Protein AF-A0A2E6I8J3-F1 (afdb_monomer_lite)

Structure (mmCIF, N/CA/C/O backbone):
data_AF-A0A2E6I8J3-F1
#
_entry.id   AF-A0A2E6I8J3-F1
#
loop_
_atom_site.group_PDB
_atom_site.id
_atom_site.type_symbol
_atom_site.label_atom_id
_atom_site.label_alt_id
_atom_site.label_comp_id
_atom_site.label_asym_id
_atom_site.label_entity_id
_atom_site.label_seq_id
_atom_site.pdbx_PDB_ins_code
_atom_site.Cartn_x
_atom_site.Cartn_y
_atom_site.Cartn_z
_atom_site.occupancy
_atom_site.B_iso_or_equiv
_atom_site.auth_seq_id
_atom_site.auth_comp_id
_atom_site.auth_asym_id
_atom_site.auth_atom_id
_atom_site.pdbx_PDB_model_num
ATOM 1 N N . MET A 1 1 ? -17.759 10.505 -27.354 1.00 43.69 1 MET A N 1
ATOM 2 C CA . MET A 1 1 ? -17.144 10.776 -26.036 1.00 43.69 1 MET A CA 1
ATOM 3 C C . MET A 1 1 ? -16.694 9.440 -25.475 1.00 43.69 1 MET A C 1
ATOM 5 O O . MET A 1 1 ? -17.522 8.541 -25.418 1.00 43.69 1 MET A O 1
ATOM 9 N N . SER A 1 2 ? -15.387 9.254 -25.267 1.00 48.12 2 SER A N 1
ATOM 10 C CA . SER A 1 2 ? -14.777 7.933 -25.053 1.00 48.12 2 SER A CA 1
ATOM 11 C C . SER A 1 2 ? -14.940 7.445 -23.609 1.00 48.12 2 SER A C 1
ATOM 13 O O . SER A 1 2 ? -14.874 8.239 -22.672 1.00 48.12 2 SER A O 1
ATOM 15 N N . LYS A 1 3 ? -15.122 6.127 -23.442 1.00 53.75 3 LYS A N 1
ATOM 16 C CA . LYS A 1 3 ? -15.229 5.423 -22.148 1.00 53.75 3 LYS A CA 1
ATOM 17 C C . LYS A 1 3 ? -14.105 5.764 -21.153 1.00 53.75 3 LYS A C 1
ATOM 19 O O . LYS A 1 3 ? -14.356 5.798 -19.958 1.00 53.75 3 LYS A O 1
ATOM 24 N N . GLU A 1 4 ? -12.903 6.083 -21.634 1.00 51.38 4 GLU A N 1
ATOM 25 C CA . GLU A 1 4 ? -11.747 6.444 -20.791 1.00 51.38 4 GLU A CA 1
ATOM 26 C C . GLU A 1 4 ? -11.955 7.727 -19.973 1.00 51.38 4 GLU A C 1
ATOM 28 O O . GLU A 1 4 ? -11.380 7.881 -18.898 1.00 51.38 4 GLU A O 1
ATOM 33 N N . THR A 1 5 ? -12.786 8.658 -20.458 1.00 58.03 5 THR A N 1
ATOM 34 C CA . THR A 1 5 ? -13.072 9.899 -19.713 1.00 58.03 5 THR A CA 1
ATOM 35 C C . THR A 1 5 ? -13.983 9.625 -18.511 1.00 58.03 5 THR A C 1
ATOM 37 O O . THR A 1 5 ? -13.937 10.352 -17.522 1.00 58.03 5 THR A O 1
ATOM 40 N N . ASP A 1 6 ? -14.786 8.563 -18.595 1.00 76.56 6 ASP A N 1
ATOM 41 C CA . ASP A 1 6 ? -15.760 8.170 -17.578 1.00 76.56 6 ASP A CA 1
ATOM 42 C C . ASP A 1 6 ? -15.078 7.398 -16.439 1.00 76.56 6 ASP A C 1
ATOM 44 O O . ASP A 1 6 ? -15.220 7.750 -15.271 1.00 76.56 6 ASP A O 1
ATOM 48 N N . GLU A 1 7 ? -14.222 6.425 -16.773 1.00 80.00 7 GLU A N 1
ATOM 49 C CA . GLU A 1 7 ? -13.506 5.612 -15.779 1.00 80.00 7 GLU A CA 1
ATOM 50 C C . GLU A 1 7 ? -12.568 6.452 -14.905 1.00 80.00 7 GLU A C 1
ATOM 52 O O . GLU A 1 7 ? -12.613 6.370 -13.677 1.00 80.00 7 GLU A O 1
ATOM 57 N N . LYS A 1 8 ? -11.795 7.356 -15.516 1.00 82.38 8 LYS A N 1
ATOM 58 C CA . LYS A 1 8 ? -10.971 8.317 -14.775 1.00 82.38 8 LYS A CA 1
ATOM 59 C C . LYS A 1 8 ? -11.809 9.168 -13.813 1.00 82.38 8 LYS A C 1
ATOM 61 O O . LYS A 1 8 ? -11.403 9.374 -12.671 1.00 82.38 8 LYS A O 1
ATOM 66 N N . GLY A 1 9 ? -12.950 9.684 -14.276 1.00 83.38 9 GLY A N 1
ATOM 67 C CA . GLY A 1 9 ? -13.830 10.523 -13.461 1.00 83.38 9 GLY A CA 1
ATOM 68 C C . GLY A 1 9 ? -14.374 9.775 -12.243 1.00 83.38 9 GLY A C 1
ATOM 69 O O . GLY A 1 9 ? -14.418 10.332 -11.145 1.00 83.38 9 GLY A O 1
ATOM 70 N N . VAL A 1 10 ? -14.713 8.494 -12.416 1.00 87.06 10 VAL A N 1
ATOM 71 C CA . VAL A 1 10 ? -15.111 7.607 -11.316 1.00 87.06 10 VAL A CA 1
ATOM 72 C C . VAL A 1 10 ? -13.961 7.419 -10.322 1.00 87.06 10 VAL A C 1
ATOM 74 O O . VAL A 1 10 ? -14.177 7.568 -9.118 1.00 87.06 10 VAL A O 1
ATOM 77 N N . MET A 1 11 ? -12.738 7.162 -10.793 1.00 89.12 11 MET A N 1
ATOM 78 C CA . MET A 1 11 ? -11.577 6.977 -9.913 1.00 89.12 11 MET A CA 1
ATOM 79 C C . MET A 1 11 ? -11.219 8.246 -9.124 1.00 89.12 11 MET A C 1
ATOM 81 O O . MET A 1 11 ? -11.002 8.171 -7.913 1.00 89.12 11 MET A O 1
ATOM 85 N N . ASP A 1 12 ? -11.236 9.422 -9.758 1.00 87.44 12 ASP A N 1
ATOM 86 C CA . ASP A 1 12 ? -11.015 10.711 -9.080 1.00 87.44 12 ASP A CA 1
ATOM 87 C C . ASP A 1 12 ? -12.097 10.974 -8.007 1.00 87.44 12 ASP A C 1
ATOM 89 O O . ASP A 1 12 ? -11.805 11.447 -6.898 1.00 87.44 12 ASP A O 1
ATOM 93 N N . ALA A 1 13 ? -13.354 10.620 -8.300 1.00 87.50 13 ALA A N 1
ATOM 94 C CA . ALA A 1 13 ? -14.453 10.729 -7.345 1.00 87.50 13 ALA A CA 1
ATOM 95 C C . ALA A 1 13 ? -14.270 9.791 -6.142 1.00 87.50 13 ALA A C 1
ATOM 97 O O . ALA A 1 13 ? -14.516 10.208 -5.009 1.00 87.50 13 ALA A O 1
ATOM 98 N N . LEU A 1 14 ? -13.800 8.557 -6.356 1.00 89.12 14 LEU A N 1
ATOM 99 C CA . LEU A 1 14 ? -13.495 7.606 -5.282 1.00 89.12 14 LEU A CA 1
ATOM 100 C C . LEU A 1 14 ? -12.337 8.094 -4.406 1.00 89.12 14 LEU A C 1
ATOM 102 O O . LEU A 1 14 ? -12.476 8.126 -3.182 1.00 89.12 14 LEU A O 1
ATOM 106 N N . VAL A 1 15 ? -11.236 8.548 -5.014 1.00 88.56 15 VAL A N 1
ATOM 107 C CA . VAL A 1 15 ? -10.091 9.124 -4.288 1.00 88.56 15 VAL A CA 1
ATOM 108 C C . VAL A 1 15 ? -10.538 10.282 -3.402 1.00 88.56 15 VAL A C 1
ATOM 110 O O . VAL A 1 15 ? -10.169 10.338 -2.229 1.00 88.56 15 VAL A O 1
ATOM 113 N N . THR A 1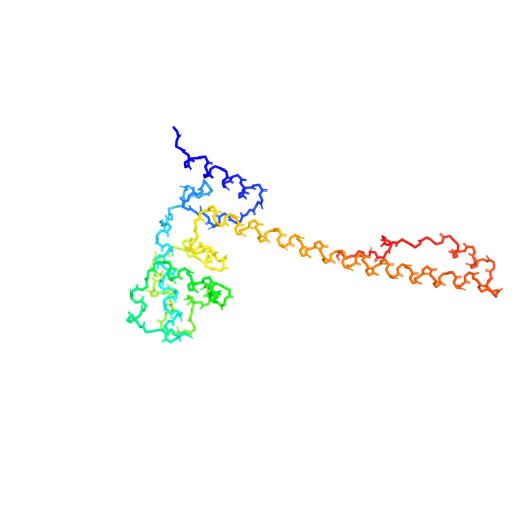 16 ? -11.383 11.170 -3.927 1.00 89.00 16 THR A N 1
ATOM 114 C CA . THR A 1 16 ? -11.915 12.303 -3.161 1.00 89.00 16 THR A CA 1
ATOM 115 C C . THR A 1 16 ? -12.856 11.849 -2.047 1.00 89.00 16 THR A C 1
ATOM 117 O O . THR A 1 16 ? -12.702 12.273 -0.903 1.00 89.00 16 THR A O 1
ATOM 120 N N . LYS A 1 17 ? -13.819 10.974 -2.358 1.00 91.19 17 LYS A N 1
ATOM 121 C CA . LYS A 1 17 ? -14.853 10.514 -1.419 1.00 91.19 17 LYS A CA 1
ATOM 122 C C . LYS A 1 17 ? -14.265 9.797 -0.206 1.00 91.19 17 LYS A C 1
ATOM 124 O O . LYS A 1 17 ? -14.766 9.978 0.899 1.00 91.19 17 LYS A O 1
ATOM 129 N N . TYR A 1 18 ? -13.228 8.991 -0.416 1.00 88.94 18 TYR A N 1
ATOM 130 C CA . TYR A 1 18 ? -12.590 8.197 0.635 1.00 88.94 18 TYR A CA 1
ATOM 131 C C . TYR A 1 18 ? -11.289 8.816 1.162 1.00 88.94 18 TYR A C 1
ATOM 133 O O . TYR A 1 18 ? -10.610 8.192 1.973 1.00 88.94 18 TYR A O 1
ATOM 141 N N . ASN A 1 19 ? -10.954 10.040 0.732 1.00 88.50 19 ASN A N 1
ATOM 142 C CA . ASN A 1 19 ? -9.732 10.755 1.110 1.00 88.50 19 ASN A CA 1
ATOM 143 C C .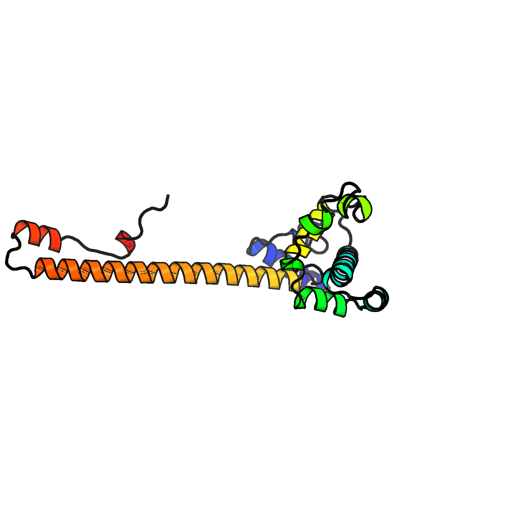 ASN A 1 19 ? -8.462 9.897 0.936 1.00 88.50 19 ASN A C 1
ATOM 145 O O . ASN A 1 19 ? -7.605 9.833 1.820 1.00 88.50 19 ASN A O 1
ATOM 149 N N . LEU A 1 20 ? -8.371 9.195 -0.196 1.00 88.31 20 LEU A N 1
ATOM 150 C CA . LEU A 1 20 ? -7.217 8.360 -0.523 1.00 88.31 20 LEU A CA 1
ATOM 151 C C . LEU A 1 20 ? -6.010 9.241 -0.869 1.00 88.31 20 LEU A C 1
ATOM 153 O O . LEU A 1 20 ? -6.162 10.381 -1.320 1.00 88.31 20 LEU A O 1
ATOM 157 N N . ASP A 1 21 ? -4.799 8.705 -0.695 1.00 84.50 21 ASP A N 1
ATOM 158 C CA . ASP A 1 21 ? -3.586 9.425 -1.079 1.00 84.50 21 ASP A CA 1
ATOM 159 C C . ASP A 1 21 ? -3.584 9.690 -2.591 1.00 84.50 21 ASP A C 1
ATOM 161 O O . ASP A 1 21 ? -3.581 8.781 -3.419 1.00 84.50 21 ASP A O 1
ATOM 165 N N . LYS A 1 22 ? -3.556 10.970 -2.960 1.00 84.25 22 LYS A N 1
ATOM 166 C CA . LYS A 1 22 ? -3.568 11.421 -4.353 1.00 84.25 22 LYS A CA 1
ATOM 167 C C . LYS A 1 22 ? -2.281 11.046 -5.091 1.00 84.25 22 LYS A C 1
ATOM 169 O O . LYS A 1 22 ? -2.269 11.089 -6.321 1.00 84.25 22 LYS A O 1
ATOM 174 N N . SER A 1 23 ? -1.203 10.707 -4.381 1.00 78.38 23 SER A N 1
ATOM 175 C CA . SER A 1 23 ? 0.075 10.269 -4.958 1.00 78.38 23 SER A CA 1
ATOM 176 C C . SER A 1 23 ? -0.030 8.941 -5.723 1.00 78.38 23 SER A C 1
ATOM 178 O O . SER A 1 23 ? 0.846 8.635 -6.535 1.00 78.38 23 SER A O 1
ATOM 180 N N . ILE A 1 24 ? -1.122 8.183 -5.547 1.00 76.69 24 ILE A N 1
ATOM 181 C CA . ILE A 1 24 ? -1.331 6.941 -6.292 1.00 76.69 24 ILE A CA 1
ATOM 182 C C . ILE A 1 24 ? -1.468 7.200 -7.799 1.00 76.69 24 ILE A C 1
ATOM 184 O O . ILE A 1 24 ? -1.011 6.374 -8.587 1.00 76.69 24 ILE A O 1
ATOM 188 N N . CYS A 1 25 ? -2.002 8.353 -8.242 1.00 71.44 25 CYS A N 1
ATOM 189 C CA . CYS A 1 25 ? -2.215 8.625 -9.678 1.00 71.44 25 CYS A CA 1
ATOM 190 C C . CYS A 1 25 ? -1.913 10.037 -10.195 1.00 71.44 25 CYS A C 1
ATOM 192 O O . CYS A 1 25 ? -2.757 10.676 -10.820 1.00 71.44 25 CYS A O 1
ATOM 194 N N . PRO A 1 26 ? -0.664 10.497 -10.075 1.00 66.88 26 PRO A N 1
ATOM 195 C CA . PRO A 1 26 ? -0.258 11.811 -10.550 1.00 66.88 26 PRO A CA 1
ATOM 196 C C . PRO A 1 26 ? -0.396 12.060 -12.055 1.00 66.88 26 PRO A C 1
ATOM 198 O O . PRO A 1 26 ? -0.519 13.208 -12.464 1.00 66.88 26 PRO A O 1
ATOM 201 N N . ASN A 1 27 ? -0.340 11.018 -12.884 1.00 68.38 27 ASN A N 1
ATOM 202 C CA . ASN A 1 27 ? -0.308 11.182 -14.342 1.00 68.38 27 ASN A CA 1
ATOM 203 C C . ASN A 1 27 ? -1.691 11.152 -14.992 1.00 68.38 27 ASN A C 1
ATOM 205 O O . ASN A 1 27 ? -1.877 11.713 -16.069 1.00 68.38 27 ASN A O 1
ATOM 209 N N . TYR A 1 28 ? -2.652 10.503 -14.334 1.00 69.75 28 TYR A N 1
ATOM 210 C CA . TYR A 1 28 ? -4.006 10.329 -14.851 1.00 69.75 28 TYR A CA 1
ATOM 211 C C . TYR A 1 28 ? -5.027 11.181 -14.101 1.00 69.75 28 TYR A C 1
ATOM 213 O O . TYR A 1 28 ? -5.984 11.628 -14.724 1.00 69.75 28 TYR A O 1
ATOM 221 N N . SER A 1 29 ? -4.816 11.472 -12.815 1.00 73.81 29 SER A N 1
ATOM 222 C CA . SER A 1 29 ? -5.778 12.193 -11.977 1.00 73.81 29 SER A CA 1
ATOM 223 C C . SER A 1 29 ? -5.833 13.693 -12.264 1.00 73.81 29 SER A C 1
ATOM 225 O O . SER A 1 29 ? -4.812 14.357 -12.479 1.00 73.81 29 SER A O 1
ATOM 227 N N . ASP A 1 30 ? -7.032 14.270 -12.162 1.00 75.88 30 ASP A N 1
ATOM 228 C CA . ASP A 1 30 ? -7.219 15.722 -12.174 1.00 75.88 30 ASP A CA 1
ATOM 229 C C . ASP A 1 30 ? -6.549 16.430 -10.989 1.00 75.88 30 ASP A C 1
ATOM 231 O O . ASP A 1 30 ? -6.224 17.617 -11.081 1.00 75.88 30 ASP A O 1
ATOM 235 N N . HIS A 1 31 ? -6.256 15.702 -9.909 1.00 72.12 31 HIS A N 1
ATOM 236 C CA . HIS A 1 31 ? -5.567 16.221 -8.730 1.00 72.12 31 HIS A CA 1
ATOM 237 C C . HIS A 1 31 ? -4.128 16.691 -9.006 1.00 72.12 31 HIS A C 1
ATOM 239 O O . HIS A 1 31 ? -3.567 17.434 -8.198 1.00 72.12 31 HIS A O 1
ATOM 245 N N . TRP A 1 32 ? -3.537 16.294 -10.139 1.00 73.56 32 TRP A N 1
ATOM 246 C CA . TRP A 1 32 ? -2.134 16.556 -10.474 1.00 73.56 32 TRP A CA 1
ATOM 247 C C . TRP A 1 32 ? -1.927 17.184 -11.859 1.00 73.56 32 TRP A C 1
ATOM 249 O O . TRP A 1 32 ? -0.788 17.302 -12.300 1.00 73.56 32 TRP A O 1
ATOM 259 N N . LYS A 1 33 ? -2.985 17.699 -12.507 1.00 64.69 33 LYS A N 1
ATOM 260 C CA . LYS A 1 33 ? -2.962 18.328 -13.852 1.00 64.69 33 LYS A CA 1
ATOM 261 C C . LYS A 1 33 ? -1.839 19.350 -14.107 1.00 64.69 33 LYS A C 1
ATOM 263 O O . LYS A 1 33 ? -1.425 19.526 -15.247 1.00 64.69 33 LYS A O 1
ATOM 268 N N . ASN A 1 34 ? -1.336 20.016 -13.064 1.00 62.31 34 ASN A N 1
ATOM 269 C CA . ASN A 1 34 ? -0.272 21.028 -13.164 1.00 62.31 34 ASN A CA 1
ATOM 270 C C . ASN A 1 34 ? 1.115 20.524 -12.731 1.00 62.31 34 ASN A C 1
ATOM 272 O O . ASN A 1 34 ? 2.106 21.255 -12.802 1.00 62.31 34 ASN A O 1
ATOM 276 N N . ALA A 1 35 ? 1.208 19.291 -12.245 1.00 64.06 35 ALA A N 1
ATOM 277 C CA . ALA A 1 35 ? 2.466 18.665 -11.908 1.00 64.06 35 ALA A CA 1
ATOM 278 C C . ALA A 1 35 ? 3.024 18.037 -13.184 1.00 64.06 35 ALA A C 1
ATOM 280 O O . ALA A 1 35 ? 2.533 17.016 -13.644 1.00 64.06 35 ALA A O 1
ATOM 281 N N . ARG A 1 36 ? 4.046 18.658 -13.780 1.00 67.50 36 ARG A N 1
ATOM 282 C CA . ARG A 1 36 ? 4.809 18.069 -14.890 1.00 67.50 36 ARG A CA 1
ATOM 283 C C . ARG A 1 36 ? 5.545 16.817 -14.396 1.00 67.50 36 ARG A C 1
ATOM 285 O O . ARG A 1 36 ? 6.722 16.890 -14.049 1.00 67.50 36 ARG A O 1
ATOM 292 N N . LEU A 1 37 ? 4.828 15.707 -14.276 1.00 76.00 37 LEU A N 1
ATOM 293 C CA . LEU A 1 37 ? 5.347 14.414 -13.857 1.00 76.00 37 LEU A CA 1
ATOM 294 C C . LEU A 1 37 ? 5.568 13.525 -15.076 1.00 76.00 37 LEU A C 1
ATOM 296 O O . LEU A 1 37 ? 4.893 13.644 -16.098 1.00 76.00 37 LEU A O 1
ATOM 300 N N . SER A 1 38 ? 6.597 12.689 -14.979 1.00 74.31 38 SER A N 1
ATOM 301 C CA . SER A 1 38 ? 6.931 11.709 -16.007 1.00 74.31 38 SER A CA 1
ATOM 302 C C . SER A 1 38 ? 5.812 10.678 -16.134 1.00 74.31 38 SER A C 1
ATOM 304 O O . SER A 1 38 ? 5.191 10.348 -15.130 1.00 74.31 38 SER A O 1
ATOM 306 N N . SER A 1 39 ? 5.601 10.123 -17.329 1.00 81.06 39 SER A N 1
ATOM 307 C CA . SER A 1 39 ? 4.585 9.088 -17.575 1.00 81.06 39 SER A CA 1
ATOM 308 C C . SER A 1 39 ? 4.747 7.854 -16.675 1.00 81.06 39 SER A C 1
ATOM 310 O O . SER A 1 39 ? 5.832 7.593 -16.153 1.00 81.06 39 SER A O 1
ATOM 312 N N . ASP A 1 40 ? 3.678 7.058 -16.533 1.00 82.81 40 ASP A N 1
ATOM 313 C CA . ASP A 1 40 ? 3.701 5.801 -15.761 1.00 82.81 40 ASP A CA 1
ATOM 314 C C . ASP A 1 40 ? 4.802 4.840 -16.243 1.00 82.81 40 ASP A C 1
ATOM 316 O O . ASP A 1 40 ? 5.490 4.247 -15.422 1.00 82.81 40 ASP A O 1
ATOM 320 N N . MET A 1 41 ? 5.110 4.849 -17.543 1.00 86.06 41 MET A N 1
ATOM 321 C CA . MET A 1 41 ? 6.229 4.101 -18.126 1.00 86.06 41 MET A CA 1
ATOM 322 C C . MET A 1 41 ? 7.592 4.418 -17.484 1.00 86.06 41 MET A C 1
ATOM 324 O O . MET A 1 41 ? 8.452 3.544 -17.389 1.00 86.06 41 MET A O 1
ATOM 328 N N . MET A 1 42 ? 7.818 5.658 -17.033 1.00 89.50 42 MET A N 1
ATOM 329 C CA . MET A 1 42 ? 9.063 6.007 -16.341 1.00 89.50 42 MET A CA 1
ATOM 330 C C . MET A 1 42 ? 9.111 5.436 -14.924 1.00 89.50 42 MET A C 1
ATOM 332 O O . MET A 1 42 ? 10.178 5.003 -14.488 1.00 89.50 42 MET A O 1
ATOM 336 N N . PHE A 1 43 ? 7.969 5.397 -14.233 1.00 91.00 43 PHE A N 1
ATOM 337 C CA . PHE A 1 43 ? 7.863 4.751 -12.926 1.00 91.00 43 PHE A CA 1
ATOM 338 C C . PHE A 1 43 ? 8.078 3.238 -13.050 1.00 91.00 43 PHE A C 1
ATOM 340 O O . PHE A 1 43 ? 8.847 2.678 -12.271 1.00 91.00 43 PHE A O 1
ATOM 347 N N . ASP A 1 44 ? 7.502 2.606 -14.075 1.00 91.75 44 ASP A N 1
ATOM 348 C CA . ASP A 1 44 ? 7.705 1.186 -14.382 1.00 91.75 44 ASP A CA 1
ATOM 349 C C . ASP A 1 44 ? 9.170 0.870 -14.682 1.00 91.75 44 ASP A C 1
ATOM 351 O O . ASP A 1 44 ? 9.714 -0.117 -14.188 1.00 91.75 44 ASP A O 1
ATOM 355 N N . HIS A 1 45 ? 9.832 1.718 -15.473 1.00 93.44 45 HIS A N 1
ATOM 356 C CA . HIS A 1 45 ? 11.246 1.568 -15.796 1.00 93.44 45 HIS A CA 1
ATOM 357 C C . HIS A 1 45 ? 12.128 1.643 -14.542 1.00 93.44 45 HIS A C 1
ATOM 359 O O . HIS A 1 45 ? 12.959 0.763 -14.304 1.00 93.44 45 HIS A O 1
ATOM 365 N N . ASP A 1 46 ? 11.947 2.684 -13.724 1.00 94.38 46 ASP A N 1
ATOM 366 C CA . ASP A 1 46 ? 12.740 2.866 -12.507 1.00 94.38 46 ASP A CA 1
ATOM 367 C C . ASP A 1 46 ? 12.436 1.772 -11.472 1.00 94.38 46 ASP A C 1
ATOM 369 O O . ASP A 1 46 ? 13.347 1.267 -10.812 1.00 94.38 46 ASP A O 1
ATOM 373 N N . GLY A 1 47 ? 11.182 1.326 -11.395 1.00 94.75 47 GLY A N 1
ATOM 374 C CA . GLY A 1 47 ? 10.778 0.180 -10.594 1.00 94.75 47 GLY A CA 1
ATOM 375 C C . GLY A 1 47 ? 11.427 -1.124 -11.040 1.00 94.75 47 GLY A C 1
ATOM 376 O O . GLY A 1 47 ? 11.982 -1.858 -10.221 1.00 94.75 47 GLY A O 1
ATOM 377 N N . ALA A 1 48 ? 11.422 -1.398 -12.344 1.00 96.12 48 ALA A N 1
ATOM 378 C CA . ALA A 1 48 ? 12.052 -2.575 -12.929 1.00 96.12 48 ALA A CA 1
ATOM 379 C C . ALA A 1 48 ? 13.554 -2.629 -12.635 1.00 96.12 48 ALA A C 1
ATOM 381 O O . ALA A 1 48 ? 14.082 -3.693 -12.302 1.00 96.12 48 ALA A O 1
ATOM 382 N N . PHE A 1 49 ? 14.241 -1.489 -12.717 1.00 95.56 49 PHE A N 1
ATOM 383 C CA . PHE A 1 49 ? 15.647 -1.391 -12.342 1.00 95.56 49 PHE A CA 1
ATOM 384 C C . PHE A 1 49 ? 15.875 -1.793 -10.877 1.00 95.56 49 PHE A C 1
ATOM 386 O O . PHE A 1 49 ? 16.734 -2.636 -10.596 1.00 95.56 49 PHE A O 1
ATOM 393 N N . LEU A 1 50 ? 15.090 -1.239 -9.947 1.00 95.19 50 LEU A N 1
ATOM 394 C CA . LEU A 1 50 ? 15.209 -1.538 -8.518 1.00 95.19 50 LEU A CA 1
ATOM 395 C C . LEU A 1 50 ? 14.921 -3.012 -8.213 1.00 95.19 50 LEU A C 1
ATOM 397 O O . LEU A 1 50 ? 15.700 -3.654 -7.507 1.00 95.19 50 LEU A O 1
ATOM 401 N N . VAL A 1 51 ? 13.862 -3.579 -8.798 1.00 96.50 51 VAL A N 1
ATOM 402 C CA . VAL A 1 51 ? 13.516 -4.999 -8.633 1.00 96.50 51 VAL A CA 1
ATOM 403 C C . VAL A 1 51 ? 14.638 -5.903 -9.132 1.00 96.50 51 VAL A C 1
ATOM 405 O O . VAL A 1 51 ? 15.060 -6.802 -8.407 1.00 96.50 51 VAL A O 1
ATOM 408 N N . LYS A 1 52 ? 15.180 -5.650 -10.331 1.00 96.06 52 LYS A N 1
ATOM 409 C CA . LYS A 1 52 ? 16.295 -6.442 -10.878 1.00 96.06 52 LYS A CA 1
ATOM 410 C C . LYS A 1 52 ? 17.543 -6.333 -10.004 1.00 96.06 52 LYS A C 1
ATOM 412 O O . LYS A 1 52 ? 18.215 -7.335 -9.769 1.00 96.06 52 LYS A O 1
ATOM 417 N N . ARG A 1 53 ? 17.837 -5.146 -9.467 1.00 93.31 53 ARG A N 1
ATOM 418 C CA . ARG A 1 53 ? 18.953 -4.949 -8.532 1.00 93.31 53 ARG A CA 1
ATOM 419 C C . ARG A 1 53 ? 18.781 -5.784 -7.259 1.00 93.31 53 ARG A C 1
ATOM 421 O O . ARG A 1 53 ? 19.736 -6.436 -6.846 1.00 93.31 53 ARG A O 1
ATOM 428 N N . ILE A 1 54 ? 17.587 -5.788 -6.665 1.00 94.38 54 ILE A N 1
ATOM 429 C CA . ILE A 1 54 ? 17.274 -6.590 -5.469 1.00 94.38 54 ILE A CA 1
ATOM 430 C C . ILE A 1 54 ? 17.353 -8.086 -5.791 1.00 94.38 54 ILE A C 1
ATOM 432 O O . ILE A 1 54 ? 18.001 -8.837 -5.069 1.00 94.38 54 ILE A O 1
ATOM 436 N N . ALA A 1 55 ? 16.774 -8.517 -6.913 1.00 95.94 55 ALA A N 1
ATOM 437 C CA . ALA A 1 55 ? 16.826 -9.905 -7.362 1.00 95.94 55 ALA A CA 1
ATOM 438 C C . ALA A 1 55 ? 18.272 -10.398 -7.563 1.00 95.94 55 ALA A C 1
ATOM 440 O O . ALA A 1 55 ? 18.611 -11.516 -7.172 1.00 95.94 55 ALA A O 1
ATOM 441 N N . ASN A 1 56 ? 19.147 -9.562 -8.128 1.00 95.69 56 ASN A N 1
ATOM 442 C CA . ASN A 1 56 ? 20.562 -9.895 -8.273 1.00 95.69 56 ASN A CA 1
ATOM 443 C C . ASN A 1 56 ? 21.274 -9.995 -6.919 1.00 95.69 56 ASN A C 1
ATOM 445 O O . ASN A 1 56 ? 21.963 -10.980 -6.663 1.00 95.69 56 ASN A O 1
ATOM 449 N N . LYS A 1 57 ? 21.105 -8.979 -6.067 1.00 91.62 57 LYS A N 1
ATOM 450 C CA . LYS A 1 57 ? 21.860 -8.836 -4.820 1.00 91.62 57 LYS A CA 1
ATOM 451 C C . LYS A 1 57 ? 21.431 -9.842 -3.750 1.00 91.62 57 LYS A C 1
ATOM 453 O O . LYS A 1 57 ? 22.287 -10.442 -3.109 1.00 91.62 57 LYS A O 1
ATOM 458 N N . ASP A 1 58 ? 20.126 -10.037 -3.592 1.00 94.06 58 ASP A N 1
ATOM 459 C CA . ASP A 1 58 ? 19.565 -10.722 -2.424 1.00 94.06 58 ASP A CA 1
ATOM 460 C C . ASP A 1 58 ? 18.973 -12.096 -2.775 1.00 94.06 58 ASP A C 1
ATOM 462 O O . ASP A 1 58 ? 18.830 -12.947 -1.900 1.00 94.06 58 ASP A O 1
ATOM 466 N N . PHE A 1 59 ? 18.678 -12.348 -4.057 1.00 94.25 59 PHE A N 1
ATOM 467 C CA . PHE A 1 59 ? 18.127 -13.622 -4.546 1.00 94.25 59 PHE A CA 1
ATOM 468 C C . PHE A 1 59 ? 19.074 -14.371 -5.498 1.00 94.25 59 PHE A C 1
ATOM 470 O O . PHE A 1 59 ? 18.702 -15.404 -6.053 1.00 94.25 59 PHE A O 1
ATOM 477 N N . GLY A 1 60 ? 20.296 -13.863 -5.701 1.00 93.75 60 GLY A N 1
ATOM 478 C CA . GLY A 1 60 ? 21.340 -14.528 -6.488 1.00 93.75 60 GLY A CA 1
ATOM 479 C C . GLY A 1 60 ? 21.036 -14.656 -7.984 1.00 93.75 60 GLY A C 1
ATOM 480 O O . GLY A 1 60 ? 21.656 -15.470 -8.669 1.00 93.75 60 GLY A O 1
ATOM 481 N N . LYS A 1 61 ? 20.083 -13.877 -8.509 1.00 96.06 61 LYS A N 1
ATOM 482 C CA . LYS A 1 61 ? 19.694 -13.917 -9.924 1.00 96.06 61 LYS A CA 1
ATOM 483 C C . LYS A 1 61 ? 20.793 -13.342 -10.807 1.00 96.06 61 LYS A C 1
ATOM 485 O O . LYS A 1 61 ? 21.311 -12.259 -10.544 1.00 96.06 61 LYS A O 1
ATOM 490 N N . SER A 1 62 ? 21.162 -14.045 -11.873 1.00 96.12 62 SER A N 1
ATOM 491 C CA . SER A 1 62 ? 22.241 -13.579 -12.752 1.00 96.12 62 SER A CA 1
ATOM 492 C C . SER A 1 62 ? 21.788 -12.408 -13.634 1.00 96.12 62 SER A C 1
ATOM 494 O O . SER A 1 62 ? 20.630 -12.331 -14.036 1.00 96.12 62 SER A O 1
ATOM 496 N N . ASN A 1 63 ? 22.707 -11.518 -14.022 1.00 93.75 63 ASN A N 1
ATOM 497 C CA . ASN A 1 63 ? 22.381 -10.428 -14.955 1.00 93.75 63 ASN A CA 1
ATOM 498 C C . ASN A 1 63 ? 21.875 -10.937 -16.318 1.00 93.75 63 ASN A C 1
ATOM 500 O O . ASN A 1 63 ? 21.073 -10.264 -16.961 1.00 93.75 63 ASN A O 1
ATOM 504 N N . ALA A 1 64 ? 22.338 -12.113 -16.758 1.00 95.69 64 ALA A N 1
ATOM 505 C CA . ALA A 1 64 ? 21.879 -12.735 -17.998 1.00 95.69 64 ALA A CA 1
ATOM 506 C C . ALA A 1 64 ? 20.400 -13.148 -17.907 1.00 95.69 64 ALA A C 1
ATOM 508 O O . ALA A 1 64 ? 19.639 -12.871 -18.829 1.00 95.69 64 ALA A O 1
ATOM 509 N N . GLU A 1 65 ? 19.992 -13.728 -16.775 1.00 96.12 65 GLU A N 1
ATOM 510 C CA . GLU A 1 65 ? 18.595 -14.072 -16.482 1.00 96.12 65 GLU A CA 1
ATOM 511 C C . GLU A 1 65 ? 17.723 -12.813 -16.381 1.00 96.12 65 GLU A C 1
ATOM 513 O O . GLU A 1 65 ? 16.707 -12.689 -17.058 1.00 96.12 65 GLU A O 1
ATOM 518 N N . LEU A 1 66 ? 18.163 -11.819 -15.608 1.00 95.31 66 LEU A N 1
ATOM 519 C CA . LEU A 1 66 ? 17.394 -10.592 -15.380 1.00 95.31 66 LEU A CA 1
ATOM 520 C C . LEU A 1 66 ? 17.230 -9.737 -16.642 1.00 95.31 66 LEU A C 1
ATOM 522 O O . LEU A 1 66 ? 16.290 -8.944 -16.740 1.00 95.31 66 LEU A O 1
ATOM 526 N N . ARG A 1 67 ? 18.140 -9.850 -17.616 1.00 94.06 67 ARG A N 1
ATOM 527 C CA . ARG A 1 67 ? 18.065 -9.092 -18.872 1.00 94.06 67 ARG A CA 1
ATOM 528 C C . ARG A 1 67 ? 16.856 -9.499 -19.713 1.00 94.06 67 ARG A C 1
ATOM 530 O O . ARG A 1 67 ? 16.301 -8.629 -20.377 1.00 94.06 67 ARG A O 1
ATOM 537 N N . VAL A 1 68 ? 16.466 -10.771 -19.681 1.00 95.69 68 VAL A N 1
ATOM 538 C CA . VAL A 1 68 ? 15.362 -11.295 -20.503 1.00 95.69 68 VAL A CA 1
ATOM 539 C C . VAL A 1 68 ? 14.007 -11.241 -19.808 1.00 95.69 68 VAL A C 1
ATOM 541 O O . VAL A 1 68 ? 13.005 -11.493 -20.465 1.00 95.69 68 VAL A O 1
ATOM 544 N N . TRP A 1 69 ? 13.965 -10.864 -18.524 1.00 96.56 69 TRP A N 1
ATOM 545 C CA . TRP A 1 69 ? 12.704 -10.682 -17.813 1.00 96.56 69 TRP A CA 1
ATOM 546 C C . TRP A 1 69 ? 11.806 -9.661 -18.506 1.00 96.56 69 TRP A C 1
ATOM 548 O O . TRP A 1 69 ? 12.175 -8.487 -18.666 1.00 96.56 69 TRP A O 1
ATOM 558 N N . SER A 1 70 ? 10.614 -10.135 -18.843 1.00 95.81 70 SER A N 1
ATOM 559 C CA . SER A 1 70 ? 9.453 -9.359 -19.244 1.00 95.81 70 SER A CA 1
ATOM 560 C C . SER A 1 70 ? 8.951 -8.472 -18.102 1.00 95.81 70 SER A C 1
ATOM 562 O O . SER A 1 70 ? 9.323 -8.623 -16.936 1.00 95.81 70 SER A O 1
ATOM 564 N N . HIS A 1 71 ? 8.084 -7.519 -18.442 1.00 92.00 71 HIS A N 1
ATOM 565 C CA . HIS A 1 71 ? 7.443 -6.667 -17.444 1.00 92.00 71 HIS A CA 1
ATOM 566 C C . HIS A 1 71 ? 6.564 -7.476 -16.475 1.00 92.00 71 HIS A C 1
ATOM 568 O O . HIS A 1 71 ? 6.564 -7.206 -15.276 1.00 92.00 71 HIS A O 1
ATOM 574 N N . GLU A 1 72 ? 5.881 -8.504 -16.979 1.00 94.06 72 GLU A N 1
ATOM 575 C CA . GLU A 1 72 ? 5.055 -9.406 -16.172 1.00 94.06 72 GLU A CA 1
ATOM 576 C C . GLU A 1 72 ? 5.902 -10.168 -15.149 1.00 94.06 72 GLU A C 1
ATOM 578 O O . GLU A 1 72 ? 5.582 -10.139 -13.968 1.00 94.06 72 GLU A O 1
ATOM 583 N N . GLU A 1 73 ? 7.046 -10.733 -15.549 1.00 96.62 73 GLU A N 1
ATOM 584 C CA . GLU A 1 73 ? 7.950 -11.425 -14.614 1.00 96.62 73 GLU A CA 1
ATOM 585 C C . GLU A 1 73 ? 8.482 -10.497 -13.514 1.00 96.62 73 GLU A C 1
ATOM 587 O O . GLU A 1 73 ? 8.625 -10.904 -12.362 1.00 96.62 73 GLU A O 1
ATOM 592 N N . ILE A 1 74 ? 8.759 -9.234 -13.847 1.00 96.38 74 ILE A N 1
ATOM 593 C CA . ILE A 1 74 ? 9.210 -8.228 -12.877 1.00 96.38 74 ILE A CA 1
ATOM 594 C C . ILE A 1 74 ? 8.094 -7.906 -11.881 1.00 96.38 74 ILE A C 1
ATOM 596 O O . ILE A 1 74 ? 8.349 -7.867 -10.673 1.00 96.38 74 ILE A O 1
ATOM 600 N N . ARG A 1 75 ? 6.869 -7.685 -12.373 1.00 94.38 75 ARG A N 1
ATOM 601 C CA . ARG A 1 75 ? 5.689 -7.438 -11.537 1.00 94.38 75 ARG A CA 1
ATOM 602 C C . ARG A 1 75 ? 5.421 -8.623 -10.618 1.00 94.38 75 ARG A C 1
ATOM 604 O O . ARG A 1 75 ? 5.269 -8.432 -9.412 1.00 94.38 75 ARG A O 1
ATOM 611 N N . ASP A 1 76 ? 5.413 -9.828 -11.171 1.00 94.94 76 ASP A N 1
ATOM 612 C CA . ASP A 1 76 ? 5.148 -11.056 -10.432 1.00 94.94 76 ASP A CA 1
ATOM 613 C C . ASP A 1 76 ? 6.220 -11.274 -9.365 1.00 94.94 76 ASP A C 1
ATOM 615 O O . ASP A 1 76 ? 5.905 -11.606 -8.225 1.00 94.94 76 ASP A O 1
ATOM 619 N N . PHE A 1 77 ? 7.492 -11.015 -9.680 1.00 95.75 77 PHE A N 1
ATOM 620 C CA . PHE A 1 77 ? 8.562 -11.063 -8.689 1.00 95.75 77 PHE A CA 1
ATOM 621 C C . PHE A 1 77 ? 8.341 -10.033 -7.571 1.00 95.75 77 PHE A C 1
ATOM 623 O O . PHE A 1 77 ? 8.436 -10.362 -6.388 1.00 95.75 77 PHE A O 1
ATOM 630 N N . TYR A 1 78 ? 8.005 -8.792 -7.923 1.00 94.75 78 TYR A N 1
ATOM 631 C CA . TYR A 1 78 ? 7.743 -7.729 -6.956 1.00 94.75 78 TYR A CA 1
ATOM 632 C C . TYR A 1 78 ? 6.591 -8.074 -5.998 1.00 94.75 78 TYR A C 1
ATOM 634 O O . TYR A 1 78 ? 6.737 -7.913 -4.782 1.00 94.75 78 TYR A O 1
ATOM 642 N N . GLN A 1 79 ? 5.482 -8.598 -6.526 1.00 91.00 79 GLN A N 1
ATOM 643 C CA . GLN A 1 79 ? 4.294 -8.961 -5.751 1.00 91.00 79 GLN A CA 1
ATOM 644 C C . GLN A 1 79 ? 4.510 -10.239 -4.926 1.00 91.00 79 GLN A C 1
ATOM 646 O O . GLN A 1 79 ? 4.301 -10.229 -3.712 1.00 91.00 79 GLN A O 1
ATOM 651 N N . ASN A 1 80 ? 4.996 -11.320 -5.544 1.00 93.50 80 ASN A N 1
ATOM 652 C CA . ASN A 1 80 ? 5.133 -12.627 -4.891 1.00 93.50 80 ASN A CA 1
ATOM 653 C C . ASN A 1 80 ? 6.169 -12.614 -3.763 1.00 93.50 80 ASN A C 1
ATOM 655 O O . ASN A 1 80 ? 5.977 -13.252 -2.728 1.00 93.50 80 ASN A O 1
ATOM 659 N N . PHE A 1 81 ? 7.261 -11.863 -3.931 1.00 92.25 81 PHE A N 1
ATOM 660 C CA . PHE A 1 81 ? 8.277 -11.726 -2.887 1.00 92.25 81 PHE A CA 1
ATOM 661 C C . PHE A 1 81 ? 8.000 -10.578 -1.916 1.00 92.25 81 PHE A C 1
ATOM 663 O O . PHE A 1 81 ? 8.768 -10.424 -0.958 1.00 92.25 81 PHE A O 1
ATOM 670 N N . LYS A 1 82 ? 6.903 -9.830 -2.122 1.00 90.88 82 LYS A N 1
ATOM 671 C CA . LYS A 1 82 ? 6.492 -8.662 -1.332 1.00 90.88 82 LYS A CA 1
ATOM 672 C C . LYS A 1 82 ? 7.617 -7.641 -1.193 1.00 90.88 82 LYS A C 1
ATOM 674 O O . LYS A 1 82 ? 7.969 -7.213 -0.095 1.00 90.88 82 LYS A O 1
ATOM 679 N N . ILE A 1 83 ? 8.230 -7.295 -2.321 1.00 93.00 83 ILE A N 1
ATOM 680 C CA . ILE A 1 83 ? 9.444 -6.478 -2.352 1.00 93.00 83 ILE A CA 1
ATOM 681 C C . ILE A 1 83 ? 9.203 -5.098 -1.720 1.00 93.00 83 ILE A C 1
ATOM 683 O O . ILE A 1 83 ? 10.018 -4.676 -0.905 1.00 93.00 83 ILE A O 1
ATOM 687 N N . GLY A 1 84 ? 8.069 -4.447 -2.003 1.00 87.38 84 GLY A N 1
ATOM 688 C CA . GLY A 1 84 ? 7.712 -3.156 -1.392 1.00 87.38 84 GLY A CA 1
ATOM 689 C C . GLY A 1 84 ? 7.507 -3.201 0.130 1.00 87.38 84 GLY A C 1
ATOM 690 O O . GLY A 1 84 ? 7.757 -2.212 0.802 1.00 87.38 84 GLY A O 1
ATOM 691 N N . GLU A 1 85 ? 7.119 -4.352 0.696 1.00 89.12 85 GLU A N 1
ATOM 692 C CA . GLU A 1 85 ? 6.985 -4.518 2.156 1.00 89.12 85 GLU A CA 1
ATOM 693 C C . GLU A 1 85 ? 8.340 -4.777 2.836 1.00 89.12 85 GLU A C 1
ATOM 695 O O . GLU A 1 85 ? 8.546 -4.405 3.989 1.00 89.12 85 GLU A O 1
ATOM 700 N N . LYS A 1 86 ? 9.265 -5.451 2.140 1.00 90.25 86 LYS A N 1
ATOM 701 C CA . LYS A 1 86 ? 10.570 -5.857 2.693 1.00 90.25 86 LYS A CA 1
ATOM 702 C C . LYS A 1 86 ? 11.651 -4.796 2.547 1.00 90.25 86 LYS A C 1
ATOM 704 O O . LYS A 1 86 ? 12.570 -4.749 3.361 1.00 90.25 86 LYS A O 1
ATOM 709 N N . TYR A 1 87 ? 11.571 -3.993 1.495 1.00 90.75 87 TYR A N 1
ATOM 710 C CA . TYR A 1 87 ? 12.576 -3.002 1.152 1.00 90.75 87 TYR A CA 1
ATOM 711 C C . TYR A 1 87 ? 11.899 -1.648 1.041 1.00 90.75 87 TYR A C 1
ATOM 713 O O . TYR A 1 87 ? 11.285 -1.372 0.016 1.00 90.75 87 TYR A O 1
ATOM 721 N N . SER A 1 88 ? 12.025 -0.803 2.062 1.00 91.94 88 SER A N 1
ATOM 722 C CA . SER A 1 88 ? 11.524 0.566 1.965 1.00 91.94 88 SER A CA 1
ATOM 723 C C . SER A 1 88 ? 12.305 1.340 0.908 1.00 91.94 88 SER A C 1
ATOM 725 O O . SER A 1 88 ? 13.532 1.216 0.783 1.00 91.94 88 SER A O 1
ATOM 727 N N . PHE A 1 89 ? 11.598 2.159 0.139 1.00 91.88 89 PHE A N 1
ATOM 728 C CA . PHE A 1 89 ? 12.196 2.929 -0.938 1.00 91.88 89 PHE A CA 1
ATOM 729 C C . PHE A 1 89 ? 13.286 3.874 -0.422 1.00 91.88 89 PHE A C 1
ATOM 731 O O . PHE A 1 89 ? 14.389 3.869 -0.969 1.00 91.88 89 PHE A O 1
ATOM 738 N N . GLY A 1 90 ? 13.026 4.607 0.668 1.00 87.75 90 GLY A N 1
ATOM 739 C CA . GLY A 1 90 ? 14.007 5.500 1.294 1.00 87.75 90 GLY A CA 1
ATOM 740 C C . GLY A 1 90 ? 15.329 4.794 1.610 1.00 87.75 90 GLY A C 1
ATOM 741 O O . GLY A 1 90 ? 16.393 5.226 1.169 1.00 87.75 90 GLY A O 1
ATOM 742 N N . THR A 1 91 ? 15.276 3.626 2.256 1.00 86.19 91 THR A N 1
ATOM 743 C CA . THR A 1 91 ? 16.484 2.849 2.580 1.00 86.19 91 THR A CA 1
ATOM 744 C C . THR A 1 91 ? 17.187 2.308 1.335 1.00 86.19 91 THR A C 1
ATOM 746 O O . THR A 1 91 ? 18.420 2.253 1.299 1.00 86.19 91 THR A O 1
ATOM 749 N N . LEU A 1 92 ? 16.436 1.932 0.293 1.00 86.69 92 LEU A N 1
ATOM 750 C CA . LEU A 1 92 ? 17.021 1.505 -0.978 1.00 86.69 92 LEU A CA 1
ATOM 751 C C . LEU A 1 92 ? 17.832 2.623 -1.631 1.00 86.69 92 LEU A C 1
ATOM 753 O O . LEU A 1 92 ? 18.906 2.346 -2.176 1.00 86.69 92 LEU A O 1
ATOM 757 N N . ILE A 1 93 ? 17.326 3.860 -1.602 1.00 87.06 93 ILE A N 1
ATOM 758 C CA . ILE A 1 93 ? 17.932 4.957 -2.355 1.00 87.06 93 ILE A CA 1
ATOM 759 C C . ILE A 1 93 ? 19.004 5.734 -1.594 1.00 87.06 93 ILE A C 1
ATOM 761 O O . ILE A 1 93 ? 19.957 6.192 -2.229 1.00 87.06 93 ILE A O 1
ATOM 765 N N . GLU A 1 94 ? 18.876 5.850 -0.272 1.00 80.50 94 GLU A N 1
ATOM 766 C CA . GLU A 1 94 ? 19.770 6.656 0.567 1.00 80.50 94 GLU A CA 1
ATOM 767 C C . GLU A 1 94 ? 21.106 5.976 0.869 1.00 80.50 94 GLU A C 1
ATOM 769 O O . GLU A 1 94 ? 22.070 6.688 1.091 1.00 80.50 94 GLU A O 1
ATOM 774 N N . GLY A 1 95 ? 21.174 4.635 0.825 1.00 63.09 95 GLY A N 1
ATOM 775 C CA . GLY A 1 95 ? 22.385 3.799 0.873 1.00 63.09 95 GLY A CA 1
ATOM 776 C C . GLY A 1 95 ? 23.568 4.295 1.732 1.00 63.09 95 GLY A C 1
ATOM 777 O O . GLY A 1 95 ? 24.270 5.213 1.341 1.00 63.09 95 GLY A O 1
ATOM 778 N N . ASN A 1 96 ? 23.897 3.568 2.809 1.00 53.84 96 ASN A N 1
ATOM 779 C CA . ASN A 1 96 ? 24.977 3.797 3.805 1.00 53.84 96 ASN A CA 1
ATOM 780 C C . ASN A 1 96 ? 26.440 4.028 3.319 1.00 53.84 96 ASN A C 1
ATOM 782 O O . ASN A 1 96 ? 27.370 3.872 4.110 1.00 53.84 96 ASN A O 1
ATOM 786 N N . ASN A 1 97 ? 26.708 4.380 2.063 1.00 50.69 97 ASN A N 1
ATOM 787 C CA . ASN A 1 97 ? 28.059 4.419 1.518 1.00 50.69 97 ASN A CA 1
ATOM 788 C C . ASN A 1 97 ? 28.540 5.833 1.192 1.00 50.69 97 ASN A C 1
ATOM 790 O O . ASN A 1 97 ? 27.880 6.620 0.519 1.00 50.69 97 ASN A O 1
ATOM 794 N N . SER A 1 98 ? 29.795 6.071 1.562 1.00 51.34 98 SER A N 1
ATOM 795 C CA . SER A 1 98 ? 30.637 7.253 1.344 1.00 51.34 98 SER A CA 1
ATOM 796 C C . SER A 1 98 ? 30.882 7.626 -0.135 1.00 51.34 98 SER A C 1
ATOM 798 O O . SER A 1 98 ? 31.794 8.394 -0.428 1.00 51.34 98 SER A O 1
ATOM 800 N N . SER A 1 99 ? 30.123 7.055 -1.077 1.00 52.00 99 SER A N 1
ATOM 801 C CA . SER A 1 99 ? 30.348 7.102 -2.532 1.00 52.00 99 SER A CA 1
ATOM 802 C C . SER A 1 99 ? 29.161 7.660 -3.332 1.00 52.00 99 SER A C 1
ATOM 804 O O . SER A 1 99 ? 29.200 7.622 -4.559 1.00 52.00 99 SER A O 1
ATOM 806 N N . GLY A 1 100 ? 28.124 8.172 -2.661 1.00 58.78 100 GLY A N 1
ATOM 807 C CA . GLY A 1 100 ? 26.855 8.562 -3.285 1.00 58.78 100 GLY A CA 1
ATOM 808 C C . GLY A 1 100 ? 25.932 7.350 -3.441 1.00 58.78 100 GLY A C 1
ATOM 809 O O . GLY A 1 100 ? 26.307 6.337 -4.034 1.00 58.78 100 GLY A O 1
ATOM 810 N N . GLY A 1 101 ? 24.741 7.421 -2.854 1.00 77.06 101 GLY A N 1
ATOM 811 C CA . GLY A 1 101 ? 23.721 6.382 -2.924 1.00 77.06 101 GLY A CA 1
ATOM 812 C C . GLY A 1 101 ? 23.075 6.291 -4.310 1.00 77.06 101 GLY A C 1
ATOM 813 O O . GLY A 1 101 ? 23.437 6.994 -5.260 1.00 77.06 101 GLY A O 1
ATOM 814 N N . LEU A 1 102 ? 22.065 5.421 -4.452 1.00 86.94 102 LEU A N 1
ATOM 815 C CA . LEU A 1 102 ? 21.265 5.385 -5.687 1.00 86.94 102 LEU A CA 1
ATOM 816 C C . LEU A 1 102 ? 20.578 6.736 -5.937 1.00 86.94 102 LEU A C 1
ATOM 818 O O . LEU A 1 102 ? 20.327 7.077 -7.095 1.00 86.94 102 LEU A O 1
ATOM 822 N N . ARG A 1 103 ? 20.297 7.502 -4.873 1.00 87.19 103 ARG A N 1
ATOM 823 C CA . ARG A 1 103 ? 19.780 8.870 -4.949 1.00 87.19 103 ARG A CA 1
ATOM 824 C C . ARG A 1 103 ? 20.667 9.759 -5.823 1.00 87.19 103 ARG A C 1
ATOM 826 O O . ARG A 1 103 ? 20.144 10.408 -6.728 1.00 87.19 103 ARG A O 1
ATOM 833 N N . GLU A 1 104 ? 21.974 9.769 -5.575 1.00 85.19 104 GLU A N 1
ATOM 834 C CA . GLU A 1 104 ? 22.932 10.648 -6.250 1.00 85.19 104 GLU A CA 1
ATOM 835 C C . GLU A 1 104 ? 23.359 10.127 -7.623 1.00 85.19 104 GLU A C 1
ATOM 837 O O . GLU A 1 104 ? 23.620 10.937 -8.507 1.00 85.19 104 GLU A O 1
ATOM 842 N N . TRP A 1 105 ? 23.435 8.806 -7.817 1.00 85.56 105 TRP A N 1
ATOM 843 C CA . TRP A 1 105 ? 23.946 8.217 -9.062 1.00 85.56 105 TRP A CA 1
ATOM 844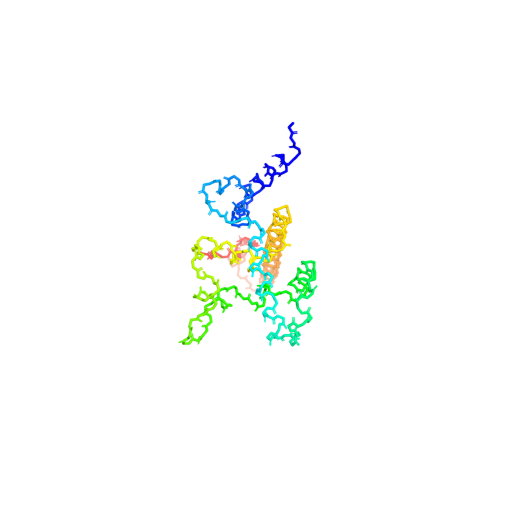 C C . TRP A 1 105 ? 22.856 7.852 -10.079 1.00 85.56 105 TRP A C 1
ATOM 846 O O . TRP A 1 105 ? 22.997 8.156 -11.261 1.00 85.56 105 TRP A O 1
ATOM 856 N N . TYR A 1 106 ? 21.773 7.198 -9.651 1.00 90.00 106 TYR A N 1
ATOM 857 C CA . TYR A 1 106 ? 20.726 6.717 -10.565 1.00 90.00 106 TYR A CA 1
ATOM 858 C C . TYR A 1 106 ? 19.574 7.717 -10.687 1.00 90.00 106 TYR A C 1
ATOM 860 O O . TYR A 1 106 ? 19.102 8.019 -11.781 1.00 90.00 106 TYR A O 1
ATOM 868 N N . PHE A 1 107 ? 19.137 8.274 -9.557 1.00 90.56 107 PHE A N 1
ATOM 869 C CA . PHE A 1 107 ? 18.039 9.239 -9.507 1.00 90.56 107 PHE A CA 1
ATOM 870 C C . PHE A 1 107 ? 18.508 10.697 -9.641 1.00 90.56 107 PHE A C 1
ATOM 872 O O . PHE A 1 107 ? 17.743 11.624 -9.347 1.00 90.56 107 PHE A O 1
ATOM 879 N N . GLN A 1 108 ? 19.739 10.918 -10.115 1.00 88.56 108 GLN A N 1
ATOM 880 C CA . GLN A 1 108 ? 20.276 12.252 -10.356 1.00 88.56 108 GLN A CA 1
ATOM 881 C C . GLN A 1 108 ? 19.369 13.037 -11.313 1.00 88.56 108 GLN A C 1
ATOM 883 O O . GLN A 1 108 ? 18.936 12.536 -12.349 1.00 88.56 108 GLN A O 1
ATOM 888 N N . GLY A 1 109 ? 19.052 14.285 -10.962 1.00 85.75 109 GLY A N 1
ATOM 889 C CA . GLY A 1 109 ? 18.211 15.158 -11.790 1.00 85.75 109 GLY A CA 1
ATOM 890 C C . GLY A 1 109 ? 16.712 14.836 -11.760 1.00 85.75 109 GLY A C 1
ATOM 891 O O . GLY A 1 109 ? 15.919 15.578 -12.342 1.00 85.75 109 GLY A O 1
ATOM 892 N N . ARG A 1 110 ? 16.279 13.785 -11.050 1.00 88.25 110 ARG A N 1
ATOM 893 C CA . ARG A 1 110 ? 14.854 13.546 -10.794 1.00 88.25 110 ARG A CA 1
ATOM 894 C C . ARG A 1 110 ? 14.341 14.530 -9.748 1.00 88.25 110 ARG A C 1
ATOM 896 O O . ARG A 1 110 ? 14.953 14.714 -8.696 1.00 88.25 110 ARG A O 1
ATOM 903 N N . SER A 1 111 ? 13.187 15.138 -10.018 1.00 88.12 111 SER A N 1
ATOM 904 C CA . SER A 1 111 ? 12.564 16.067 -9.069 1.00 88.12 111 SER A CA 1
ATOM 905 C C . SER A 1 111 ? 12.191 15.365 -7.758 1.00 88.12 111 SER A C 1
ATOM 907 O O . SER A 1 111 ? 11.786 14.204 -7.766 1.00 88.12 111 SER A O 1
ATOM 909 N N . THR A 1 112 ? 12.254 16.078 -6.630 1.00 87.56 112 THR A N 1
ATOM 910 C CA . THR A 1 112 ? 11.797 15.560 -5.324 1.00 87.56 112 THR A CA 1
ATOM 911 C C . THR A 1 112 ? 10.365 15.038 -5.390 1.00 87.56 112 THR A C 1
ATOM 913 O O . THR A 1 112 ? 10.054 14.004 -4.817 1.00 87.56 112 THR A O 1
ATOM 916 N N . ARG A 1 113 ? 9.511 15.705 -6.171 1.00 86.81 113 ARG A N 1
ATOM 917 C CA . ARG A 1 113 ? 8.119 15.302 -6.383 1.00 86.81 113 ARG A CA 1
ATOM 918 C C . ARG A 1 113 ? 7.980 13.968 -7.118 1.00 86.81 113 ARG A C 1
ATOM 920 O O . ARG A 1 113 ? 7.106 13.180 -6.789 1.00 86.81 113 ARG A O 1
ATOM 927 N N . TYR A 1 114 ? 8.813 13.719 -8.127 1.00 88.50 114 TYR A N 1
ATOM 928 C CA . TYR A 1 114 ? 8.837 12.419 -8.801 1.00 88.50 114 TYR A CA 1
ATOM 929 C C . TYR A 1 114 ? 9.229 11.311 -7.821 1.00 88.50 114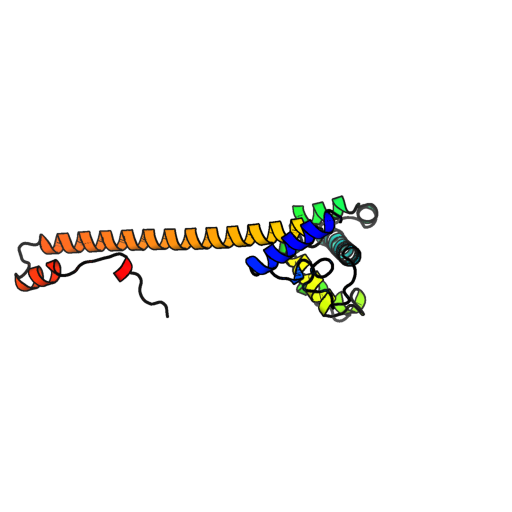 TYR A C 1
ATOM 931 O O . TYR A 1 114 ? 8.617 10.251 -7.798 1.00 88.50 114 TYR A O 1
ATOM 939 N N . ILE A 1 115 ? 10.218 11.597 -6.979 1.00 91.12 115 ILE A N 1
ATOM 940 C CA . ILE A 1 115 ? 10.770 10.647 -6.015 1.00 91.12 115 ILE A CA 1
ATOM 941 C C . ILE A 1 115 ? 9.754 10.319 -4.928 1.00 91.12 115 ILE A C 1
ATOM 943 O O . ILE A 1 115 ? 9.547 9.145 -4.668 1.00 91.12 115 ILE A O 1
ATOM 947 N N . SER A 1 116 ? 9.038 11.312 -4.393 1.00 89.44 116 SER A N 1
ATOM 948 C CA . SER A 1 116 ? 7.976 11.071 -3.409 1.00 89.44 116 SER A CA 1
ATOM 949 C C . SER A 1 116 ? 6.821 10.240 -3.977 1.00 89.44 116 SER A C 1
ATOM 951 O O . SER A 1 116 ? 6.215 9.447 -3.270 1.00 89.44 116 SER A O 1
ATOM 953 N N . VAL A 1 117 ? 6.494 10.413 -5.263 1.00 89.81 117 VAL A N 1
ATOM 954 C CA . VAL A 1 117 ? 5.482 9.575 -5.928 1.00 89.81 117 VAL A CA 1
ATOM 955 C C . VAL A 1 117 ? 5.997 8.153 -6.107 1.00 89.81 117 VAL A C 1
ATOM 957 O O . VAL A 1 117 ? 5.264 7.202 -5.855 1.00 89.81 117 VAL A O 1
ATOM 960 N N . LEU A 1 118 ? 7.237 8.000 -6.574 1.00 91.38 118 LEU A N 1
ATOM 961 C CA . LEU A 1 118 ? 7.837 6.686 -6.774 1.00 91.38 118 LEU A CA 1
ATOM 962 C C . LEU A 1 118 ? 7.945 5.931 -5.443 1.00 91.38 118 LEU A C 1
ATOM 964 O O . LEU A 1 118 ? 7.613 4.755 -5.405 1.00 91.38 118 LEU A O 1
ATOM 968 N N . GLU A 1 119 ? 8.321 6.620 -4.367 1.00 92.25 119 GLU A N 1
ATOM 969 C CA . GLU A 1 119 ? 8.323 6.122 -2.990 1.00 92.25 119 GLU A CA 1
ATOM 970 C C . GLU A 1 119 ? 6.933 5.665 -2.552 1.00 92.25 119 GLU A C 1
ATOM 972 O O . GLU A 1 119 ? 6.750 4.495 -2.229 1.00 92.25 119 GLU A O 1
ATOM 977 N N . ALA A 1 120 ? 5.927 6.540 -2.642 1.00 89.44 120 ALA A N 1
ATOM 978 C CA . ALA A 1 120 ? 4.559 6.192 -2.268 1.00 89.44 120 ALA A CA 1
ATOM 979 C C . ALA A 1 120 ? 4.022 5.001 -3.077 1.00 89.44 120 ALA A C 1
ATOM 981 O O . ALA A 1 120 ? 3.303 4.153 -2.548 1.00 89.44 120 ALA A O 1
ATOM 982 N N . ARG A 1 121 ? 4.397 4.896 -4.359 1.00 89.94 121 ARG A N 1
ATOM 983 C CA . ARG A 1 121 ? 4.038 3.748 -5.194 1.00 89.94 121 ARG A CA 1
ATOM 984 C C . ARG A 1 121 ? 4.799 2.483 -4.821 1.00 89.94 121 ARG A C 1
ATOM 986 O O . ARG A 1 121 ? 4.216 1.405 -4.845 1.00 89.94 121 ARG A O 1
ATOM 993 N N . TRP A 1 122 ? 6.077 2.601 -4.496 1.00 93.06 122 TRP A N 1
ATOM 994 C CA . TRP A 1 122 ? 6.928 1.484 -4.117 1.00 93.06 122 TRP A CA 1
ATOM 995 C C . TRP A 1 122 ? 6.531 0.909 -2.757 1.00 93.06 122 TRP A C 1
ATOM 997 O O . TRP A 1 122 ? 6.229 -0.277 -2.660 1.00 93.06 122 TRP A O 1
ATOM 1007 N N . ASP A 1 123 ? 6.480 1.737 -1.720 1.00 90.50 123 ASP A N 1
ATOM 1008 C CA . ASP A 1 123 ? 6.131 1.302 -0.363 1.00 90.50 123 ASP A CA 1
ATOM 1009 C C . ASP A 1 123 ? 4.645 0.925 -0.283 1.00 90.50 123 ASP A C 1
ATOM 1011 O O . ASP A 1 123 ? 4.232 0.029 0.452 1.00 90.50 123 ASP A O 1
ATOM 1015 N N . GLY A 1 124 ? 3.824 1.576 -1.110 1.00 86.56 124 GLY A N 1
ATOM 1016 C CA . GLY A 1 124 ? 2.407 1.292 -1.241 1.00 86.56 124 GLY A CA 1
ATOM 1017 C C . GLY A 1 124 ? 2.073 0.051 -2.069 1.00 86.56 124 GLY A C 1
ATOM 1018 O O . GLY A 1 124 ? 0.906 -0.329 -2.087 1.00 86.56 124 GLY A O 1
ATOM 1019 N N . GLY A 1 125 ? 3.012 -0.625 -2.736 1.00 88.56 125 GLY A N 1
ATOM 1020 C CA . GLY A 1 125 ? 2.671 -1.796 -3.563 1.00 88.56 125 GLY A CA 1
ATOM 1021 C C . GLY A 1 125 ? 1.948 -1.463 -4.877 1.00 88.56 125 GLY A C 1
ATOM 1022 O O . GLY A 1 125 ? 1.297 -2.326 -5.454 1.00 88.56 125 GLY A O 1
ATOM 1023 N N . TYR A 1 126 ? 2.041 -0.217 -5.341 1.00 89.19 126 TYR A N 1
ATOM 1024 C CA . TYR A 1 126 ? 1.316 0.340 -6.490 1.00 89.19 126 TYR A CA 1
ATOM 1025 C C . TYR A 1 126 ? 2.160 0.439 -7.772 1.00 89.19 126 TYR A C 1
ATOM 1027 O O . TYR A 1 126 ? 1.678 0.913 -8.804 1.00 89.19 126 TYR A O 1
ATOM 1035 N N . LEU A 1 127 ? 3.440 0.066 -7.705 1.00 89.19 127 LEU A N 1
ATOM 1036 C CA . LEU A 1 127 ? 4.430 0.397 -8.729 1.00 89.19 127 LEU A CA 1
ATOM 1037 C C . LEU A 1 127 ? 4.080 -0.130 -10.125 1.00 89.19 127 LEU A C 1
ATOM 1039 O O . LEU A 1 127 ? 4.153 0.634 -11.076 1.00 89.19 127 LEU A O 1
ATOM 1043 N N . PHE A 1 128 ? 3.643 -1.386 -10.211 1.00 91.06 128 PHE A N 1
ATOM 1044 C CA . PHE A 1 128 ? 3.310 -2.089 -11.459 1.00 91.06 128 PHE A CA 1
ATOM 1045 C C . PHE A 1 128 ? 1.806 -2.337 -11.593 1.00 91.06 128 PHE A C 1
ATOM 1047 O O . PHE A 1 128 ? 1.374 -3.422 -11.980 1.00 91.06 128 PHE A O 1
ATOM 1054 N N . THR A 1 129 ? 1.018 -1.358 -11.161 1.00 89.75 129 THR A N 1
ATOM 1055 C CA . THR A 1 129 ? -0.447 -1.419 -11.193 1.00 89.75 129 THR A CA 1
ATOM 1056 C C . THR A 1 129 ? -0.996 -0.217 -11.938 1.00 89.75 129 THR A C 1
ATOM 1058 O O . THR A 1 129 ? -0.340 0.830 -11.955 1.00 89.75 129 THR A O 1
ATOM 1061 N N . ASP A 1 130 ? -2.166 -0.344 -12.553 1.00 89.19 130 ASP A N 1
ATOM 1062 C CA . ASP A 1 130 ? -2.855 0.777 -13.203 1.00 89.19 130 ASP A CA 1
ATOM 1063 C C . ASP A 1 130 ? -3.663 1.633 -12.206 1.00 89.19 130 ASP A C 1
ATOM 1065 O O . ASP A 1 130 ? -3.670 1.379 -11.004 1.00 89.19 130 ASP A O 1
ATOM 1069 N N . TYR A 1 131 ? -4.312 2.714 -12.660 1.00 87.19 131 TYR A N 1
ATOM 1070 C CA . TYR A 1 131 ? -5.066 3.579 -11.740 1.00 87.19 131 TYR A CA 1
ATOM 1071 C C . TYR A 1 131 ? -6.201 2.827 -11.030 1.00 87.19 131 TYR A C 1
ATOM 1073 O O . TYR A 1 131 ? -6.344 2.936 -9.809 1.00 87.19 131 TYR A O 1
ATOM 1081 N N . THR A 1 132 ? -6.976 2.044 -11.769 1.00 89.25 132 THR A N 1
ATOM 1082 C CA . THR A 1 132 ? -8.108 1.298 -11.222 1.00 89.25 132 THR A CA 1
ATOM 1083 C C . THR A 1 132 ? -7.625 0.320 -10.150 1.00 89.25 132 THR A C 1
ATOM 1085 O O . THR A 1 132 ? -8.108 0.354 -9.017 1.00 89.25 132 THR A O 1
ATOM 1088 N N . GLU A 1 133 ? -6.570 -0.443 -10.433 1.00 90.50 133 GLU A N 1
ATOM 1089 C CA . GLU A 1 133 ? -5.940 -1.353 -9.474 1.00 90.50 133 GLU A CA 1
ATOM 1090 C C . GLU A 1 133 ? -5.408 -0.622 -8.232 1.00 90.50 133 GLU A C 1
ATOM 1092 O O . GLU A 1 133 ? -5.586 -1.091 -7.105 1.00 90.50 133 GLU A O 1
ATOM 1097 N N . ARG A 1 134 ? -4.785 0.552 -8.396 1.00 90.50 134 ARG A N 1
ATOM 1098 C CA . ARG A 1 134 ? -4.281 1.350 -7.264 1.00 90.50 134 ARG A CA 1
ATOM 1099 C C . ARG A 1 134 ? -5.406 1.811 -6.342 1.00 90.50 134 ARG A C 1
ATOM 1101 O O . ARG A 1 134 ? -5.246 1.758 -5.120 1.00 90.50 134 ARG A O 1
ATOM 1108 N N . VAL A 1 135 ? -6.526 2.264 -6.908 1.00 90.50 135 VAL A N 1
ATOM 1109 C CA . VAL A 1 135 ? -7.712 2.665 -6.137 1.00 90.50 135 VAL A CA 1
ATOM 1110 C C . VAL A 1 135 ? -8.305 1.459 -5.420 1.00 90.50 135 VAL A C 1
ATOM 1112 O O . VAL A 1 135 ? -8.560 1.546 -4.220 1.00 90.50 135 VAL A O 1
ATOM 1115 N N . ASP A 1 136 ? -8.439 0.321 -6.099 1.00 91.94 136 ASP A N 1
ATOM 1116 C CA . ASP A 1 136 ? -8.958 -0.912 -5.505 1.00 91.94 136 ASP A CA 1
ATOM 1117 C C . ASP A 1 136 ? -8.099 -1.398 -4.332 1.00 91.94 136 ASP A C 1
ATOM 1119 O O . ASP A 1 136 ? -8.626 -1.744 -3.273 1.00 91.94 136 ASP A O 1
ATOM 1123 N N . ILE A 1 137 ? -6.770 -1.392 -4.476 1.00 90.56 137 ILE A N 1
ATOM 1124 C CA . ILE A 1 137 ? -5.849 -1.753 -3.388 1.00 90.56 137 ILE A CA 1
ATOM 1125 C C . ILE A 1 137 ? -5.996 -0.771 -2.217 1.00 90.56 137 ILE A C 1
ATOM 1127 O O . ILE A 1 137 ? -6.049 -1.194 -1.059 1.00 90.56 137 ILE A O 1
ATOM 1131 N N . ALA A 1 138 ? -6.078 0.533 -2.493 1.00 90.75 138 ALA A N 1
ATOM 1132 C CA . ALA A 1 138 ? -6.236 1.548 -1.456 1.00 90.75 138 ALA A CA 1
ATOM 1133 C C . ALA A 1 138 ? -7.571 1.405 -0.699 1.00 90.75 138 ALA A C 1
ATOM 1135 O O . ALA A 1 138 ? -7.590 1.506 0.530 1.00 90.75 138 ALA A O 1
ATOM 1136 N N . LEU A 1 139 ? -8.668 1.108 -1.403 1.00 91.81 139 LEU A N 1
ATOM 1137 C CA . LEU A 1 139 ? -9.980 0.857 -0.803 1.00 91.81 139 LEU A CA 1
ATOM 1138 C C . LEU A 1 139 ? -9.990 -0.421 0.041 1.00 91.81 139 LEU A C 1
ATOM 1140 O O . LEU A 1 139 ? -10.452 -0.381 1.180 1.00 91.81 139 LEU A O 1
ATOM 1144 N N . LYS A 1 140 ? -9.412 -1.521 -0.458 1.00 91.88 140 LYS A N 1
ATOM 1145 C CA . LYS A 1 140 ? -9.274 -2.772 0.309 1.00 91.88 140 LYS A CA 1
ATOM 1146 C C . LYS A 1 140 ? -8.512 -2.553 1.612 1.00 91.88 140 LYS A C 1
ATOM 1148 O O . LYS A 1 140 ? -8.935 -3.013 2.666 1.00 91.88 140 LYS A O 1
ATOM 1153 N N . ARG A 1 141 ? -7.425 -1.778 1.582 1.00 89.62 141 ARG A N 1
ATOM 1154 C CA . ARG A 1 141 ? -6.665 -1.438 2.798 1.00 89.62 141 ARG A CA 1
ATOM 1155 C C . ARG A 1 141 ? -7.469 -0.601 3.786 1.00 89.62 141 ARG A C 1
ATOM 1157 O O . ARG A 1 141 ? -7.322 -0.779 4.997 1.00 89.62 141 ARG A O 1
ATOM 1164 N N . LEU A 1 142 ? -8.292 0.320 3.287 1.00 90.19 142 LEU A N 1
ATOM 1165 C CA . LEU A 1 142 ? -9.185 1.116 4.124 1.00 90.19 142 LEU A CA 1
ATOM 1166 C C . LEU A 1 142 ? -10.224 0.221 4.811 1.00 90.19 142 LEU A C 1
ATOM 1168 O O . LEU A 1 142 ? -10.422 0.341 6.021 1.00 90.19 142 LEU A O 1
ATOM 1172 N N . GLU A 1 143 ? -10.825 -0.702 4.061 1.00 90.94 143 GLU A N 1
ATOM 1173 C CA . GLU A 1 143 ? -11.759 -1.705 4.575 1.00 90.94 143 GLU A CA 1
ATOM 1174 C C . GLU A 1 143 ? -11.097 -2.580 5.645 1.00 90.94 143 GLU A C 1
ATOM 1176 O O . GLU A 1 143 ? -11.573 -2.628 6.774 1.00 90.94 143 GLU A O 1
ATOM 1181 N N . GLU A 1 144 ? -9.935 -3.170 5.359 1.00 91.00 144 GLU A N 1
ATOM 1182 C CA . GLU A 1 144 ? -9.184 -3.991 6.316 1.00 91.00 144 GLU A CA 1
ATOM 1183 C C . GLU A 1 144 ? -8.822 -3.227 7.598 1.00 91.00 144 GLU A C 1
ATOM 1185 O O . GLU A 1 144 ? -8.841 -3.781 8.702 1.00 91.00 144 GLU A O 1
ATOM 1190 N N . LYS A 1 145 ? -8.463 -1.942 7.479 1.00 91.06 145 LYS A N 1
ATOM 1191 C CA . LYS A 1 145 ? -8.194 -1.082 8.636 1.00 91.06 145 LYS A CA 1
ATOM 1192 C C . LYS A 1 145 ? -9.460 -0.873 9.468 1.00 91.06 145 LYS A C 1
ATOM 1194 O O . LYS A 1 145 ? -9.394 -1.015 10.688 1.00 91.06 145 LYS A O 1
ATOM 1199 N N . ALA A 1 146 ? -10.591 -0.582 8.828 1.00 88.69 146 ALA A N 1
ATOM 1200 C CA . ALA A 1 146 ? -11.872 -0.423 9.507 1.00 88.69 146 ALA A CA 1
ATOM 1201 C C . ALA A 1 146 ? -12.312 -1.728 10.190 1.00 88.69 146 ALA A C 1
ATOM 1203 O O . ALA A 1 146 ? -12.653 -1.712 11.371 1.00 88.69 146 ALA A O 1
ATOM 1204 N N . SER A 1 147 ? -12.215 -2.869 9.502 1.00 90.44 147 SER A N 1
ATOM 1205 C CA . SER A 1 147 ? -12.543 -4.185 10.058 1.00 90.44 147 SER A CA 1
ATOM 1206 C C . SER A 1 147 ? -11.690 -4.519 11.279 1.00 90.44 147 SER A C 1
ATOM 1208 O O . SER A 1 147 ? -12.226 -4.971 12.288 1.00 90.44 147 SER A O 1
ATOM 1210 N N . ARG A 1 148 ? -10.376 -4.252 11.241 1.00 90.12 148 ARG A N 1
ATOM 1211 C CA . ARG A 1 148 ? -9.500 -4.429 12.413 1.00 90.12 148 ARG A CA 1
ATOM 1212 C C . ARG A 1 148 ? -9.904 -3.535 13.583 1.00 90.12 148 ARG A C 1
ATOM 1214 O O . ARG A 1 148 ? -9.953 -4.024 14.707 1.00 90.12 148 ARG A O 1
ATOM 1221 N N . GLY A 1 149 ? -10.230 -2.269 13.321 1.00 89.50 149 GLY A N 1
ATOM 1222 C CA . GLY A 1 149 ? -10.717 -1.347 14.350 1.00 89.50 149 GLY A CA 1
ATOM 1223 C C . GLY A 1 149 ? -12.006 -1.841 15.010 1.00 89.50 149 GLY A C 1
ATOM 1224 O O . GLY A 1 149 ? -12.088 -1.903 16.233 1.00 89.50 149 GLY A O 1
ATOM 1225 N N . ILE A 1 150 ? -12.975 -2.290 14.206 1.00 91.56 150 ILE A N 1
ATOM 1226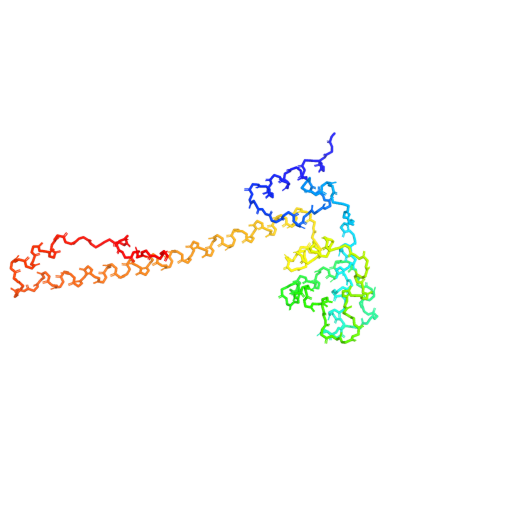 C CA . ILE A 1 150 ? -14.241 -2.855 14.695 1.00 91.56 150 ILE A CA 1
ATOM 1227 C C . ILE A 1 150 ? -13.996 -4.116 15.528 1.00 91.56 150 ILE A C 1
ATOM 1229 O O . ILE A 1 150 ? -14.582 -4.260 16.597 1.00 91.56 150 ILE A O 1
ATOM 1233 N N . MET A 1 151 ? -13.127 -5.024 15.075 1.00 90.94 151 MET A N 1
ATOM 1234 C CA . MET A 1 151 ? -12.798 -6.236 15.834 1.00 90.94 151 MET A CA 1
ATOM 1235 C C . MET A 1 151 ? -12.132 -5.915 17.176 1.00 90.94 151 MET A C 1
ATOM 1237 O O . MET A 1 151 ? -12.459 -6.551 18.177 1.00 90.94 151 MET A O 1
ATOM 1241 N N . SER A 1 152 ? -11.238 -4.923 17.209 1.00 90.00 152 SER A N 1
ATOM 1242 C CA . SER A 1 152 ? -10.610 -4.456 18.448 1.00 90.00 152 SER A CA 1
ATOM 1243 C C . SER A 1 152 ? -11.657 -3.920 19.425 1.00 90.00 152 SER A C 1
ATOM 1245 O O . SER A 1 152 ? -11.746 -4.406 20.550 1.00 90.00 152 SER A O 1
ATOM 1247 N N . ALA A 1 153 ? -12.519 -3.009 18.964 1.00 88.38 153 ALA A N 1
ATOM 1248 C CA . ALA A 1 153 ? -13.594 -2.439 19.776 1.00 88.38 153 ALA A CA 1
ATOM 1249 C C . ALA A 1 153 ? -14.591 -3.509 20.261 1.00 88.38 153 ALA A C 1
ATOM 1251 O O . ALA A 1 153 ? -15.037 -3.489 21.404 1.00 88.38 153 ALA A O 1
ATOM 1252 N N . ALA A 1 154 ? -14.919 -4.496 19.421 1.00 89.94 154 ALA A N 1
ATOM 1253 C CA . ALA A 1 154 ? -15.788 -5.606 19.806 1.00 89.94 154 ALA A CA 1
ATOM 1254 C C . ALA A 1 154 ? -15.154 -6.493 20.891 1.00 89.94 154 ALA A C 1
ATOM 1256 O O . ALA A 1 154 ? -15.848 -6.952 21.802 1.00 89.94 154 ALA A O 1
ATOM 1257 N N . SER A 1 155 ? -13.842 -6.731 20.811 1.00 91.56 155 SER A N 1
ATOM 1258 C CA . SER A 1 155 ? -13.105 -7.477 21.834 1.00 91.56 155 SER A CA 1
ATOM 1259 C C . SER A 1 155 ? -13.078 -6.727 23.165 1.00 91.56 155 SER A C 1
ATOM 1261 O O . SER A 1 155 ? -13.270 -7.332 24.219 1.00 91.56 155 SER A O 1
ATOM 1263 N N . GLU A 1 156 ? -12.870 -5.416 23.123 1.00 90.94 156 GLU A N 1
ATOM 1264 C CA . GLU A 1 156 ? -12.893 -4.554 24.302 1.00 90.94 156 GLU A CA 1
ATOM 1265 C C . GLU A 1 156 ? -14.277 -4.535 24.962 1.00 90.94 156 GLU A C 1
ATOM 1267 O O . GLU A 1 156 ? -14.400 -4.837 26.149 1.00 90.94 156 GLU A O 1
ATOM 1272 N N . LEU A 1 157 ? -15.341 -4.334 24.177 1.00 89.69 157 LEU A N 1
ATOM 1273 C CA . LEU A 1 157 ? -16.722 -4.405 24.660 1.00 89.69 157 LEU A CA 1
ATOM 1274 C C . LEU A 1 157 ? -17.038 -5.747 25.326 1.00 89.69 157 LEU A C 1
ATOM 1276 O O . LEU A 1 157 ? -17.708 -5.785 26.357 1.00 89.69 157 LEU A O 1
ATOM 1280 N N . LYS A 1 158 ? -16.547 -6.858 24.768 1.00 92.06 158 LYS A N 1
ATOM 1281 C CA . LYS A 1 158 ? -16.732 -8.186 25.367 1.00 92.06 158 LYS A CA 1
ATOM 1282 C C . LYS A 1 158 ? -16.054 -8.292 26.736 1.00 92.06 158 LYS A C 1
ATOM 1284 O O . LYS A 1 158 ? -16.637 -8.876 27.649 1.00 92.06 158 LYS A O 1
ATOM 1289 N N . THR A 1 159 ? -14.861 -7.723 26.887 1.00 91.81 159 THR A N 1
ATOM 1290 C CA . THR A 1 159 ? -14.147 -7.668 28.171 1.00 91.81 159 THR A CA 1
ATOM 1291 C C . THR A 1 159 ? -14.916 -6.837 29.196 1.00 91.81 159 THR A C 1
ATOM 1293 O O . THR A 1 159 ? -15.144 -7.313 30.307 1.00 91.81 159 THR A O 1
ATOM 1296 N N . LEU A 1 160 ? -15.391 -5.650 28.810 1.00 90.12 160 LEU A N 1
ATOM 1297 C CA . LEU A 1 160 ? -16.177 -4.769 29.683 1.00 90.12 160 LEU A CA 1
ATOM 1298 C C . LEU A 1 160 ? -17.497 -5.417 30.119 1.00 90.12 160 LEU A C 1
ATOM 1300 O O . LEU A 1 160 ? -17.892 -5.315 31.279 1.00 90.12 160 LEU A O 1
ATOM 1304 N N . ILE A 1 161 ? -18.167 -6.143 29.218 1.00 88.00 161 ILE A N 1
ATOM 1305 C CA . ILE A 1 161 ? -19.359 -6.933 29.556 1.00 88.00 161 ILE A CA 1
ATOM 1306 C C . ILE A 1 161 ? -19.023 -8.001 30.604 1.00 88.00 161 ILE A C 1
ATOM 1308 O O . ILE A 1 161 ? -19.758 -8.135 31.580 1.00 88.00 161 ILE A O 1
ATOM 1312 N N . GLY A 1 162 ? -17.904 -8.714 30.446 1.00 90.25 162 GLY A N 1
ATOM 1313 C CA . GLY A 1 162 ? -17.457 -9.704 31.428 1.00 90.25 162 GLY A CA 1
ATOM 1314 C C . GLY A 1 162 ? -17.159 -9.095 32.802 1.00 90.25 162 GLY A C 1
ATOM 1315 O O . GLY A 1 162 ? -17.571 -9.645 33.821 1.00 90.25 162 GLY A O 1
ATOM 1316 N N . GLN A 1 163 ? -16.503 -7.932 32.842 1.00 91.06 163 GLN A N 1
ATOM 1317 C CA . GLN A 1 163 ? -16.244 -7.200 34.088 1.00 91.06 163 GLN A CA 1
ATOM 1318 C C . GLN A 1 163 ? -17.540 -6.733 34.759 1.00 91.06 163 GLN A C 1
ATOM 1320 O O . GLN A 1 163 ? -17.710 -6.922 35.963 1.00 91.06 163 GLN A O 1
ATOM 1325 N N . ARG A 1 164 ? -18.480 -6.178 33.984 1.00 91.12 164 ARG A N 1
ATOM 1326 C CA . ARG A 1 164 ? -19.808 -5.787 34.476 1.00 91.12 164 ARG A CA 1
ATOM 1327 C C . ARG A 1 164 ? -20.531 -6.970 35.113 1.00 91.12 164 ARG A C 1
ATOM 1329 O O . ARG A 1 164 ? -21.108 -6.814 36.186 1.00 91.12 164 ARG A O 1
ATOM 1336 N N . ASP A 1 165 ? -20.523 -8.125 34.454 1.00 90.94 165 ASP A N 1
ATOM 1337 C CA . ASP A 1 165 ? -21.214 -9.317 34.947 1.00 90.94 165 ASP A CA 1
ATOM 1338 C C . ASP A 1 165 ? -20.572 -9.826 36.248 1.00 90.94 165 ASP A C 1
ATOM 1340 O O . ASP A 1 165 ? -21.291 -10.057 37.217 1.00 90.94 165 ASP A O 1
ATOM 1344 N N . SER A 1 166 ? -19.236 -9.840 36.341 1.00 91.75 166 SER A N 1
ATOM 1345 C CA . SER A 1 166 ? -18.519 -10.161 37.587 1.00 91.75 166 SER A CA 1
ATOM 1346 C C . SER A 1 166 ? -18.883 -9.214 38.736 1.00 91.75 166 SER A C 1
ATOM 1348 O O . SER A 1 166 ? -19.193 -9.662 39.838 1.00 91.75 166 SER A O 1
ATOM 1350 N N . LEU A 1 167 ? -18.900 -7.899 38.490 1.00 90.75 167 LEU A N 1
ATOM 1351 C CA . LEU A 1 167 ? -19.272 -6.907 39.506 1.00 90.75 167 LEU A CA 1
ATOM 1352 C C . LEU A 1 167 ? -20.739 -7.033 39.931 1.00 90.75 167 LEU A C 1
ATOM 1354 O O . LEU A 1 167 ? -21.086 -6.780 41.087 1.00 90.75 167 LEU A O 1
ATOM 1358 N N . ARG A 1 168 ? -21.622 -7.417 39.005 1.00 89.00 168 ARG A N 1
ATOM 1359 C CA . ARG A 1 168 ? -23.034 -7.662 39.304 1.00 89.00 168 ARG A CA 1
ATOM 1360 C C . ARG A 1 168 ? -23.207 -8.893 40.190 1.00 89.00 168 ARG A C 1
ATOM 1362 O O . ARG A 1 168 ? -23.998 -8.833 41.132 1.00 89.00 168 ARG A O 1
ATOM 1369 N N . ASP A 1 169 ? -22.463 -9.957 39.914 1.00 91.38 169 ASP A N 1
ATOM 1370 C CA . ASP A 1 169 ? -22.462 -11.172 40.727 1.00 91.38 169 ASP A CA 1
ATOM 1371 C C . ASP A 1 169 ? -21.908 -10.889 42.134 1.00 91.38 169 ASP A C 1
ATOM 1373 O O . ASP A 1 169 ? -22.527 -11.265 43.129 1.00 91.38 169 ASP A O 1
ATOM 1377 N N . GLU A 1 170 ? -20.813 -10.129 42.247 1.00 90.25 170 GLU A N 1
ATOM 1378 C CA . GLU A 1 170 ? -20.267 -9.677 43.537 1.00 90.25 170 GLU A CA 1
ATOM 1379 C C . GLU A 1 170 ? -21.259 -8.810 44.322 1.00 90.25 170 GLU A C 1
ATOM 1381 O O . GLU A 1 170 ? -21.473 -9.027 45.519 1.00 90.25 170 GLU A O 1
ATOM 1386 N N . LYS A 1 171 ? -21.921 -7.855 43.656 1.00 90.19 171 LYS A N 1
ATOM 1387 C CA . LYS A 1 171 ? -22.984 -7.046 44.267 1.00 90.19 171 LYS A CA 1
ATOM 1388 C C . LYS A 1 171 ? -24.106 -7.936 44.805 1.00 90.19 171 LYS A C 1
ATOM 1390 O O . LYS A 1 171 ? -24.598 -7.682 45.905 1.00 90.19 171 LYS A O 1
ATOM 1395 N N . GLN A 1 172 ? -24.521 -8.952 44.049 1.00 89.56 172 GLN A N 1
ATOM 1396 C CA . GLN A 1 172 ? -25.579 -9.863 44.477 1.00 89.56 172 GLN A CA 1
ATOM 1397 C C . GLN A 1 172 ? -25.151 -10.681 45.702 1.00 89.56 172 GLN A C 1
ATOM 1399 O O . GLN A 1 172 ? -25.899 -10.738 46.673 1.00 89.56 172 GLN A O 1
ATOM 1404 N N . LEU A 1 173 ? -23.923 -11.210 45.715 1.00 90.25 173 LEU A N 1
ATOM 1405 C CA . LEU A 1 173 ? -23.364 -11.917 46.874 1.00 90.25 173 LEU A CA 1
ATOM 1406 C C . LEU A 1 173 ? -23.348 -11.043 48.139 1.00 90.25 173 LEU A C 1
ATOM 1408 O O . LEU A 1 173 ? -23.674 -11.519 49.227 1.00 90.25 173 LEU A O 1
ATOM 1412 N N . LEU A 1 174 ? -23.009 -9.756 48.009 1.00 88.75 174 LEU A N 1
ATOM 1413 C CA . LEU A 1 174 ? -23.065 -8.807 49.125 1.00 88.75 174 LEU A CA 1
ATOM 1414 C C . LEU A 1 174 ? -24.503 -8.553 49.597 1.00 88.75 174 LEU A C 1
ATOM 1416 O O . LEU A 1 174 ? -24.742 -8.490 50.802 1.00 88.75 174 LEU A O 1
ATOM 1420 N N . LEU A 1 175 ? -25.464 -8.424 48.678 1.00 88.25 175 LEU A N 1
ATOM 1421 C CA . LEU A 1 175 ? -26.884 -8.264 49.013 1.00 88.25 175 LEU A CA 1
ATOM 1422 C C . LEU A 1 175 ? -27.487 -9.519 49.659 1.00 88.25 175 LEU A C 1
ATOM 1424 O O . LEU A 1 175 ? -28.399 -9.400 50.479 1.00 88.25 175 LEU A O 1
ATOM 1428 N N . ASP A 1 176 ? -26.978 -10.705 49.351 1.00 89.00 176 ASP A N 1
ATOM 1429 C CA . ASP A 1 176 ? -27.439 -11.959 49.951 1.00 89.00 176 ASP A CA 1
ATOM 1430 C C . ASP A 1 176 ? -26.847 -12.192 51.354 1.00 89.00 176 ASP A C 1
ATOM 1432 O O . ASP A 1 176 ? -27.338 -13.032 52.111 1.00 89.00 176 ASP A O 1
ATOM 1436 N N . ASN A 1 177 ? -25.841 -11.408 51.759 1.00 89.06 177 ASN A N 1
ATOM 1437 C CA . ASN A 1 177 ? -25.259 -11.486 53.093 1.00 89.06 177 ASN A CA 1
ATOM 1438 C C . ASN A 1 177 ? -26.256 -11.007 54.172 1.00 89.06 177 ASN A C 1
ATOM 1440 O O . ASN A 1 177 ? -26.712 -9.857 54.182 1.00 89.06 177 ASN A O 1
ATOM 1444 N N . ALA A 1 178 ? -26.578 -11.903 55.109 1.00 78.19 178 ALA A N 1
ATOM 1445 C CA . ALA A 1 178 ? -27.524 -11.661 56.198 1.00 78.19 178 ALA A CA 1
ATOM 1446 C C . ALA A 1 178 ? -27.022 -10.647 57.243 1.00 78.19 178 ALA A C 1
ATOM 1448 O O . ALA A 1 178 ? -27.835 -10.031 57.930 1.00 78.19 178 ALA A O 1
ATOM 1449 N N . GLU A 1 179 ? -25.707 -10.440 57.349 1.00 88.38 179 GLU A N 1
ATOM 1450 C CA . GLU A 1 179 ? -25.091 -9.494 58.292 1.00 88.38 179 GLU A CA 1
ATOM 1451 C C . GLU A 1 179 ? -24.969 -8.070 57.724 1.00 88.38 179 GLU A C 1
ATOM 1453 O O . GLU A 1 179 ? -24.493 -7.152 58.397 1.00 88.38 179 GLU A O 1
ATOM 1458 N N . LEU A 1 180 ? -25.406 -7.854 56.479 1.00 86.12 180 LEU A N 1
ATOM 1459 C CA . LEU A 1 180 ? -25.312 -6.556 55.827 1.00 86.12 180 LEU A CA 1
ATOM 1460 C C . LEU A 1 180 ? -26.268 -5.540 56.473 1.00 86.12 180 LEU A C 1
ATOM 1462 O O . LEU A 1 180 ? -27.475 -5.776 56.579 1.00 86.12 180 LEU A O 1
ATOM 1466 N N . SER A 1 181 ? -25.750 -4.369 56.857 1.00 90.75 181 SER A N 1
ATOM 1467 C CA . SER A 1 181 ? -26.579 -3.342 57.494 1.00 90.75 181 SER A CA 1
ATOM 1468 C C . SER A 1 181 ? -27.677 -2.820 56.544 1.00 90.75 181 SER A C 1
ATOM 1470 O O . SER A 1 181 ? -27.447 -2.693 55.335 1.00 90.75 181 SER A O 1
ATOM 1472 N N . PRO A 1 182 ? -28.864 -2.435 57.058 1.00 87.88 182 PRO A N 1
ATOM 1473 C CA . PRO A 1 182 ? -29.958 -1.930 56.222 1.00 87.88 182 PRO A CA 1
ATOM 1474 C C . PRO A 1 182 ? -29.594 -0.690 55.390 1.00 87.88 182 PRO A C 1
ATOM 1476 O O . PRO A 1 182 ? -30.117 -0.498 54.293 1.00 87.88 182 PRO A O 1
ATOM 1479 N N . GLN A 1 183 ? -28.696 0.160 55.902 1.00 85.06 183 GLN A N 1
ATOM 1480 C CA . GLN A 1 183 ? -28.215 1.344 55.185 1.00 85.06 183 GLN A CA 1
ATOM 1481 C C . GLN A 1 183 ? -27.301 0.967 54.013 1.00 85.06 183 GLN A C 1
ATOM 1483 O O . GLN A 1 183 ? -27.504 1.472 52.912 1.00 85.06 183 GLN A O 1
ATOM 1488 N N . LEU A 1 184 ? -26.350 0.048 54.219 1.00 83.19 184 LEU A N 1
ATOM 1489 C CA . LEU A 1 184 ? -25.467 -0.443 53.152 1.00 83.19 184 LEU A CA 1
ATOM 1490 C C . LEU A 1 184 ? -26.248 -1.184 52.063 1.00 83.19 184 LEU A C 1
ATOM 1492 O O . LEU A 1 184 ? -25.966 -1.003 50.880 1.00 83.19 184 LEU A O 1
ATOM 1496 N N . ARG A 1 185 ? -27.277 -1.948 52.449 1.00 86.94 185 ARG A N 1
ATOM 1497 C CA . ARG A 1 185 ? -28.175 -2.640 51.515 1.00 86.94 185 ARG A CA 1
ATOM 1498 C C . ARG A 1 185 ? -28.881 -1.661 50.569 1.00 86.94 185 ARG A C 1
ATOM 1500 O O . ARG A 1 185 ? -28.800 -1.831 49.358 1.00 86.94 185 ARG A O 1
ATOM 1507 N N . LYS A 1 186 ? -29.473 -0.585 51.107 1.00 86.62 186 LYS A N 1
ATOM 1508 C CA . LYS A 1 186 ? -30.101 0.483 50.302 1.00 86.62 186 LYS A CA 1
ATOM 1509 C C . LYS A 1 186 ? -29.123 1.157 49.340 1.00 86.62 186 LYS A C 1
ATOM 1511 O O . LYS A 1 186 ? -29.490 1.446 48.204 1.00 86.62 186 LYS A O 1
ATOM 1516 N N . VAL A 1 187 ? -27.895 1.424 49.793 1.00 86.69 187 VAL A N 1
ATOM 1517 C CA . VAL A 1 187 ? -26.856 2.023 48.942 1.00 86.69 187 VAL A CA 1
ATOM 1518 C C . VAL A 1 187 ? -26.522 1.086 47.783 1.00 86.69 187 VAL A C 1
ATOM 1520 O O . VAL A 1 187 ? -26.588 1.505 46.631 1.00 86.69 187 VAL A O 1
ATOM 1523 N N . LEU A 1 188 ? -26.247 -0.190 48.058 1.00 85.12 188 LEU A N 1
ATOM 1524 C CA . LEU A 1 188 ? -25.927 -1.177 47.024 1.00 85.12 188 LEU A CA 1
ATOM 1525 C C . LEU A 1 188 ? -27.078 -1.376 46.033 1.00 85.12 188 LEU A C 1
ATOM 1527 O O . LEU A 1 188 ? -26.837 -1.375 44.829 1.00 85.12 188 LEU A O 1
ATOM 1531 N N . GLU A 1 189 ? -28.326 -1.484 46.493 1.00 87.12 189 GLU A N 1
ATOM 1532 C CA . GLU A 1 189 ? -29.510 -1.596 45.625 1.00 87.12 189 GLU A CA 1
ATOM 1533 C C . GLU A 1 189 ? -29.614 -0.431 44.630 1.00 87.12 189 GLU A C 1
ATOM 1535 O O . GLU A 1 189 ? -29.971 -0.660 43.475 1.00 87.12 189 GLU A O 1
ATOM 1540 N N . SER A 1 190 ? -29.217 0.780 45.041 1.00 85.38 190 SER A N 1
ATOM 1541 C CA . SER A 1 190 ? -29.255 1.984 44.200 1.00 85.38 190 SER A CA 1
ATOM 1542 C C . SER A 1 190 ? -28.168 2.055 43.116 1.00 85.38 190 SER A C 1
ATOM 1544 O O . SER A 1 190 ? -28.319 2.816 42.162 1.00 85.38 190 SER A O 1
ATOM 1546 N N . VAL A 1 191 ? -27.096 1.258 43.215 1.00 84.94 191 VAL A N 1
ATOM 1547 C CA . VAL A 1 191 ? -26.005 1.245 42.225 1.00 84.94 191 VAL A CA 1
ATOM 1548 C C . VAL A 1 191 ? -26.421 0.448 40.990 1.00 84.94 191 VAL A C 1
ATOM 1550 O O . VAL A 1 191 ? -26.637 -0.761 41.079 1.00 84.94 191 VAL A O 1
ATOM 1553 N N . ASN A 1 192 ? -26.487 1.087 39.826 1.00 82.19 192 ASN A N 1
ATOM 1554 C CA . ASN A 1 192 ? -26.653 0.401 38.546 1.00 82.19 192 ASN A CA 1
ATOM 1555 C C . ASN A 1 192 ? -25.288 0.294 37.861 1.00 82.19 192 ASN A C 1
ATOM 1557 O O . ASN A 1 192 ? -24.627 1.310 37.697 1.00 82.19 192 ASN A O 1
ATOM 1561 N N . ILE A 1 193 ? -24.863 -0.919 37.500 1.00 81.06 193 ILE A N 1
ATOM 1562 C CA . ILE A 1 193 ? -23.560 -1.155 36.865 1.00 81.06 193 ILE A CA 1
ATOM 1563 C C . ILE A 1 193 ? -23.813 -1.428 35.387 1.00 81.06 193 ILE A C 1
ATOM 1565 O O . ILE A 1 193 ? -24.319 -2.493 35.019 1.00 81.06 193 ILE A O 1
ATOM 1569 N N . THR A 1 194 ? -23.491 -0.465 34.531 1.00 79.12 194 THR A N 1
ATOM 1570 C CA . THR A 1 194 ? -23.594 -0.603 33.078 1.00 79.12 194 THR A CA 1
ATOM 1571 C C . THR A 1 194 ? -22.212 -0.730 32.446 1.00 79.12 194 THR A C 1
ATOM 1573 O O . THR A 1 194 ? -21.201 -0.365 33.034 1.00 79.12 194 THR A O 1
ATOM 1576 N N . ALA A 1 195 ? -22.153 -1.266 31.224 1.00 68.38 195 ALA A N 1
ATOM 1577 C CA . ALA A 1 195 ? -20.888 -1.339 30.491 1.00 68.38 195 ALA A CA 1
ATOM 1578 C C . ALA A 1 195 ? -20.353 0.058 30.121 1.00 68.38 195 ALA A C 1
ATOM 1580 O O . ALA A 1 195 ? -19.150 0.211 29.964 1.00 68.38 195 ALA A O 1
ATOM 1581 N N . ALA A 1 196 ? -21.230 1.066 30.016 1.00 71.88 196 ALA A N 1
ATOM 1582 C CA . ALA A 1 196 ? -20.839 2.450 29.759 1.00 71.88 196 ALA A CA 1
ATOM 1583 C C . ALA A 1 196 ? -20.101 3.075 30.953 1.00 71.88 196 ALA A C 1
ATOM 1585 O O . ALA A 1 196 ? -19.198 3.871 30.744 1.00 71.88 196 ALA A O 1
ATOM 1586 N N . ASP A 1 197 ? -20.418 2.655 32.183 1.00 73.69 197 ASP A N 1
ATOM 1587 C CA . ASP A 1 197 ? -19.748 3.138 33.402 1.00 73.69 197 ASP A CA 1
ATOM 1588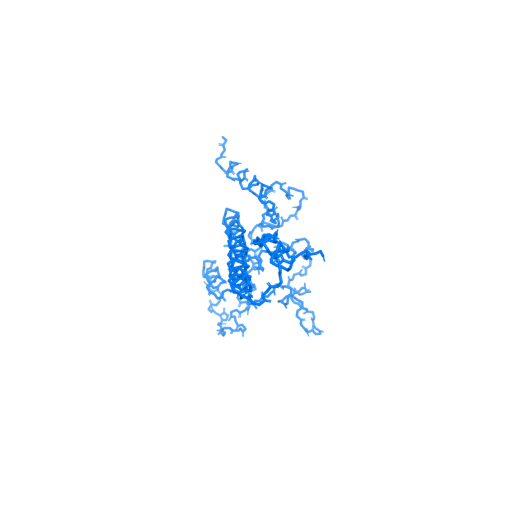 C C . ASP A 1 197 ? -18.307 2.610 33.541 1.00 73.69 197 ASP A C 1
ATOM 1590 O O . ASP A 1 197 ? -17.539 3.096 34.368 1.00 73.69 197 ASP A O 1
ATOM 1594 N N . LEU A 1 198 ? -17.948 1.587 32.754 1.00 71.12 198 LEU A N 1
ATOM 1595 C CA . LEU A 1 198 ? -16.623 0.960 32.741 1.00 71.12 198 LEU A CA 1
ATOM 1596 C C . LEU A 1 198 ? -15.733 1.470 31.600 1.00 71.12 198 LEU A C 1
ATOM 1598 O O . LEU A 1 198 ? -14.543 1.165 31.575 1.00 71.12 198 LEU A O 1
ATOM 1602 N N . ILE A 1 199 ? -16.296 2.244 30.670 1.00 73.44 199 ILE A N 1
ATOM 1603 C CA . ILE A 1 199 ? -15.528 2.986 29.674 1.00 73.44 199 ILE A CA 1
ATOM 1604 C C . ILE A 1 199 ? -15.030 4.241 30.397 1.00 73.44 199 ILE A C 1
ATOM 1606 O O . ILE A 1 199 ? -15.753 5.228 30.491 1.00 73.44 199 ILE A O 1
ATOM 1610 N N . GLN A 1 200 ? -13.847 4.173 31.010 1.00 61.69 200 GLN A N 1
ATOM 1611 C CA . GLN A 1 200 ? -13.217 5.363 31.583 1.00 61.69 200 GLN A CA 1
ATOM 1612 C C . GLN A 1 200 ? -12.611 6.226 30.475 1.00 61.69 200 GLN A C 1
ATOM 1614 O O . GLN A 1 200 ? -12.025 5.698 29.533 1.00 61.69 200 GLN A O 1
ATOM 1619 N N . ASP A 1 201 ? -12.772 7.542 30.634 1.00 48.44 201 ASP A N 1
ATOM 1620 C CA . ASP A 1 201 ? -12.160 8.616 29.850 1.00 48.44 201 ASP A CA 1
ATOM 1621 C C . ASP A 1 201 ? -10.650 8.374 29.641 1.00 48.44 201 ASP A C 1
ATOM 1623 O O . ASP A 1 201 ? -9.833 8.663 30.518 1.00 48.44 201 ASP A O 1
ATOM 1627 N N . GLU A 1 202 ? -10.269 7.849 28.475 1.00 40.91 202 GLU A N 1
ATOM 1628 C CA . GLU A 1 202 ? -8.945 8.096 27.898 1.00 40.91 202 GLU A CA 1
ATOM 1629 C C . GLU A 1 202 ? -9.020 9.424 27.125 1.00 40.91 202 GLU A C 1
ATOM 1631 O O . GLU A 1 202 ? -9.221 9.435 25.909 1.00 40.91 202 GLU A O 1
ATOM 1636 N N . ASP A 1 203 ? -8.921 10.539 27.855 1.00 39.31 203 ASP A N 1
ATOM 1637 C CA . ASP A 1 203 ? -8.485 11.836 27.307 1.00 39.31 203 ASP A CA 1
ATOM 1638 C C . ASP A 1 203 ? -6.945 11.904 27.266 1.00 39.31 203 ASP A C 1
ATOM 1640 O O . ASP A 1 203 ? -6.297 11.547 28.283 1.00 39.31 203 ASP A O 1
#

Foldseek 3Di:
DDPLVVVQVVLLVLCVVVVFPPLLDLPRHPVNVPPPEDDLVVLLVVLLVLLLVCCCPPVVDDPVRSVPDDSVNSLCSCVVVVVLCVDQLCCQACDPDPPHGCCCVVVNPPDPSNSVSSRCCSNLVSRSHDSVVSSVSRVVVVVVVVVVVVVVVVVVLVVLVVVLVVVVVVLVVQLPDPPRDPVNNVVSVPDDRDSVVVPDDPD

pLDDT: mean 85.03, std 11.79, range [39.31, 96.62]

Secondary structure (DSSP, 8-state):
--HHHHHHHHHHHHHHHTT--GGG-TTTSGGGTTS-PPPHHHHHHHHHHHHHHHHHHHH---HHHHHH--HHHHHHHHHHTTHHHHS-HHHHHH-S-TT--HHHHTSTT--HHHHHHHHHHHHTT-TT--HHHHHHHHHHHHHHHHHHHHHHHHHHHHHHHHHHHHHHHHHHHHHH-TT--HHHHHHHHH----SGGG-----

Radius of gyration: 28.23 Å; chains: 1; bounding box: 61×36×84 Å

Sequence (203 aa):
MSKETDEKGVMDALVTKYNLDKSICPNYSDHWKNARLSSDMMFDHDGAFLVKRIANKDFGKSNAELRVWSHEEIRDFYQNFKIGEKYSFGTLIEGNNSSGGLREWYFQGRSTRYISVLEARWDGGYLFTDYTERVDIALKRLEEKASRGIMSAASELKTLIGQRDSLRDEKQLLLDNAELSPQLRKVLESVNITAADLIQDED